Protein AF-A0A8C4NGS3-F1 (afdb_monomer_lite)

Structure (mmCIF, N/CA/C/O backbone):
data_AF-A0A8C4NGS3-F1
#
_entry.id   AF-A0A8C4NGS3-F1
#
loop_
_atom_site.group_PDB
_atom_site.id
_atom_site.type_symbol
_atom_site.label_atom_id
_atom_site.label_alt_id
_atom_site.label_comp_id
_atom_site.label_asym_id
_atom_site.label_entity_id
_atom_site.label_seq_id
_atom_site.pdbx_PDB_ins_code
_atom_site.Cartn_x
_atom_site.Cartn_y
_atom_site.Cartn_z
_atom_site.occupancy
_atom_site.B_iso_or_equiv
_atom_site.auth_seq_id
_atom_site.auth_comp_id
_atom_site.auth_asym_id
_atom_site.auth_atom_id
_atom_site.pdbx_PDB_model_num
ATOM 1 N N . MET A 1 1 ? -22.668 17.543 17.029 1.00 49.97 1 MET A N 1
ATOM 2 C CA . MET A 1 1 ? -22.087 16.355 16.358 1.00 49.97 1 MET A CA 1
ATOM 3 C C . MET A 1 1 ? -20.788 16.706 15.613 1.00 49.97 1 MET A C 1
ATOM 5 O O . MET A 1 1 ? -20.573 16.256 14.501 1.00 49.97 1 MET A O 1
ATOM 9 N N . THR A 1 2 ? -19.888 17.491 16.211 1.00 61.81 2 THR A N 1
ATOM 10 C CA . THR A 1 2 ? -18.628 17.929 15.570 1.00 61.81 2 THR A CA 1
ATOM 11 C C . THR A 1 2 ? -17.510 16.881 15.629 1.00 61.81 2 THR A C 1
ATOM 13 O O . THR A 1 2 ? -16.605 16.926 14.809 1.00 61.81 2 THR A O 1
ATOM 16 N N . GLN A 1 3 ? -17.584 15.915 16.553 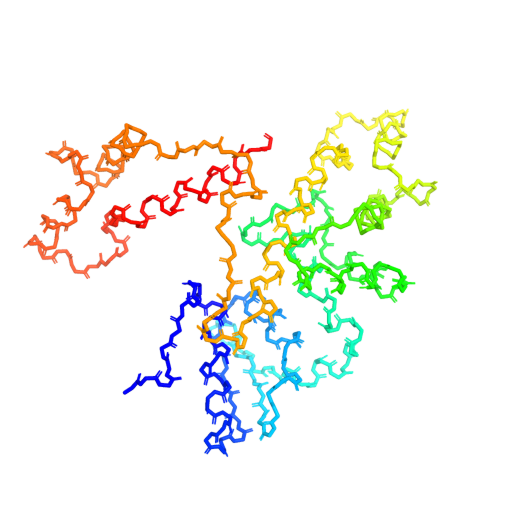1.00 67.81 3 GLN A N 1
ATOM 17 C CA . GLN A 1 3 ? -16.521 14.923 16.794 1.00 67.81 3 GLN A CA 1
ATOM 18 C C . GLN A 1 3 ? -16.444 13.778 15.771 1.00 67.81 3 GLN A C 1
ATOM 20 O O . GLN A 1 3 ? -15.429 13.096 15.722 1.00 67.81 3 GLN A O 1
ATOM 25 N N . LEU A 1 4 ? -17.493 13.559 14.970 1.00 79.56 4 LEU A N 1
ATOM 26 C CA . LEU A 1 4 ? -17.540 12.508 13.938 1.00 79.56 4 LEU A CA 1
ATOM 27 C C . LEU A 1 4 ? -17.465 13.064 12.512 1.00 79.56 4 LEU A C 1
ATOM 29 O O . LEU A 1 4 ? -17.595 12.315 11.546 1.00 79.56 4 LEU A O 1
ATOM 33 N N . HIS A 1 5 ? -17.319 14.382 12.371 1.00 87.06 5 HIS A N 1
ATOM 34 C CA . HIS A 1 5 ? -17.126 14.988 11.066 1.00 87.06 5 HIS A CA 1
ATOM 35 C C . HIS A 1 5 ? -15.741 14.606 10.543 1.00 87.06 5 HIS A C 1
ATOM 37 O O . HIS A 1 5 ? -14.740 14.897 11.195 1.00 87.06 5 HIS A O 1
ATOM 43 N N . SER A 1 6 ? -15.687 14.045 9.338 1.00 87.94 6 SER A N 1
ATOM 44 C CA . SER A 1 6 ? -14.444 13.668 8.675 1.00 87.94 6 SER A CA 1
ATOM 45 C C . SER A 1 6 ? -14.443 14.123 7.217 1.00 87.94 6 SER A C 1
ATOM 47 O O . SER A 1 6 ? -15.481 14.101 6.555 1.00 87.94 6 SER A O 1
ATOM 49 N N . THR A 1 7 ? -13.273 14.533 6.725 1.00 89.44 7 THR A N 1
ATOM 50 C CA . THR A 1 7 ? -13.023 14.842 5.309 1.00 89.44 7 THR A CA 1
ATOM 51 C C . THR A 1 7 ? -12.445 13.656 4.537 1.00 89.44 7 THR A C 1
ATOM 53 O O . THR A 1 7 ? -12.192 13.798 3.344 1.00 89.44 7 THR A O 1
ATOM 56 N N . GLN A 1 8 ? -12.267 12.492 5.177 1.00 86.81 8 GLN A N 1
ATOM 57 C CA . GLN A 1 8 ? -11.941 11.235 4.497 1.00 86.81 8 GLN A CA 1
ATOM 58 C C . GLN A 1 8 ? -12.968 10.983 3.393 1.00 86.81 8 GLN A C 1
ATOM 60 O O . GLN A 1 8 ? -14.168 10.941 3.675 1.00 86.81 8 GLN A O 1
ATOM 65 N N . GLU A 1 9 ? -12.534 10.864 2.141 1.00 83.38 9 GLU A N 1
ATOM 66 C CA . GLU A 1 9 ? -13.450 10.756 1.001 1.00 83.38 9 GLU A CA 1
ATOM 67 C C . GLU A 1 9 ? -14.131 9.384 0.940 1.00 83.38 9 GLU A C 1
ATOM 69 O O . GLU A 1 9 ? -15.343 9.316 0.715 1.00 83.38 9 GLU A O 1
ATOM 74 N N . GLU A 1 10 ? -13.362 8.317 1.151 1.00 86.81 10 GLU A N 1
ATOM 75 C CA . GLU A 1 10 ? -13.776 6.937 0.910 1.00 86.81 10 GLU A CA 1
ATOM 76 C C . GLU A 1 10 ? -14.294 6.261 2.186 1.00 86.81 10 GLU A C 1
ATOM 78 O O . GLU A 1 10 ? -14.005 6.668 3.315 1.00 86.81 10 GLU A O 1
ATOM 83 N N . ALA A 1 11 ? -15.169 5.269 2.009 1.00 88.81 11 ALA A N 1
ATOM 84 C CA . ALA A 1 11 ? -15.814 4.602 3.134 1.00 88.81 11 ALA A CA 1
ATOM 85 C C . ALA A 1 11 ? -14.819 3.746 3.928 1.00 88.81 11 ALA A C 1
ATOM 87 O O . ALA A 1 11 ? -14.889 3.713 5.154 1.00 88.81 11 ALA A O 1
ATOM 88 N N . ASP A 1 12 ? -13.892 3.093 3.236 1.00 91.19 12 ASP A N 1
ATOM 89 C CA . ASP A 1 12 ? -12.848 2.243 3.799 1.00 91.19 12 ASP A CA 1
ATOM 90 C C . ASP A 1 12 ? -11.963 2.979 4.812 1.00 91.19 12 ASP A C 1
ATOM 92 O O . ASP A 1 12 ? -11.748 2.471 5.913 1.00 91.19 12 ASP A O 1
ATOM 96 N N . THR A 1 13 ? -11.540 4.207 4.507 1.00 91.44 13 THR A N 1
ATOM 97 C CA . THR A 1 13 ? -10.760 5.032 5.434 1.00 91.44 13 THR A CA 1
ATOM 98 C C . THR A 1 13 ? -11.642 5.693 6.490 1.00 91.44 13 THR A C 1
ATOM 100 O O . THR A 1 13 ? -11.271 5.737 7.663 1.00 91.44 13 THR A O 1
ATOM 103 N N . ARG A 1 14 ? -12.854 6.148 6.131 1.00 92.00 14 ARG A N 1
ATOM 104 C CA . ARG A 1 14 ? -13.774 6.841 7.054 1.00 92.00 14 ARG A CA 1
ATOM 105 C C . ARG A 1 14 ? -14.316 5.944 8.175 1.00 92.00 14 ARG A C 1
ATOM 107 O O . ARG A 1 14 ? -14.789 6.456 9.186 1.00 92.00 14 ARG A O 1
ATOM 114 N N . MET A 1 15 ? -14.241 4.619 8.060 1.00 93.31 15 MET A N 1
ATOM 115 C CA . MET A 1 15 ? -14.649 3.711 9.144 1.00 93.31 15 MET A CA 1
ATOM 116 C C . MET A 1 15 ? -13.732 3.785 10.377 1.00 93.31 15 MET A C 1
ATOM 118 O O . MET A 1 15 ? -14.206 3.622 11.506 1.00 93.31 15 MET A O 1
ATOM 122 N N . LEU A 1 16 ? -12.436 4.052 10.193 1.00 93.00 16 LEU A N 1
ATOM 123 C CA . LEU A 1 16 ? -11.442 3.989 11.269 1.00 93.00 16 LEU A CA 1
ATOM 124 C C . LEU A 1 16 ? -11.573 5.125 12.300 1.00 93.00 16 LEU A C 1
ATOM 126 O O . LEU A 1 16 ? -11.507 4.826 13.496 1.00 93.00 16 LEU A O 1
ATOM 130 N N . PRO A 1 17 ? -11.843 6.393 11.930 1.00 92.44 17 PRO A N 1
ATOM 131 C CA . PRO A 1 17 ? -12.089 7.446 12.907 1.00 92.44 17 PRO A CA 1
ATOM 132 C C . PRO A 1 17 ? -13.337 7.184 13.753 1.00 92.44 17 PRO A C 1
ATOM 134 O O . PRO A 1 17 ? -13.348 7.488 14.947 1.00 92.44 17 PRO A O 1
ATOM 137 N N . HIS A 1 18 ? -14.373 6.555 13.182 1.00 92.06 18 HIS A N 1
ATOM 138 C CA . HIS A 1 18 ? -15.547 6.129 13.947 1.00 92.06 18 HIS A CA 1
ATOM 139 C C . HIS A 1 18 ? -15.192 5.038 14.965 1.00 92.06 18 HIS A C 1
ATOM 141 O O . HIS A 1 18 ? -15.595 5.139 16.124 1.00 92.06 18 HIS A O 1
ATOM 147 N N . ALA A 1 19 ? -14.406 4.032 14.568 1.00 93.81 19 ALA A N 1
ATOM 148 C CA . ALA A 1 19 ? -13.913 3.009 15.491 1.00 93.81 19 ALA A CA 1
ATOM 149 C C . ALA A 1 19 ? -13.065 3.630 16.613 1.00 93.81 19 ALA A C 1
ATOM 151 O O . ALA A 1 19 ? -13.273 3.330 17.789 1.00 93.81 19 ALA A O 1
ATOM 152 N N . HIS A 1 20 ? -12.172 4.562 16.274 1.00 92.00 20 HIS A N 1
ATOM 153 C CA . HIS A 1 20 ? -11.374 5.294 17.254 1.00 92.00 20 HIS A CA 1
ATOM 154 C C . HIS A 1 20 ? -12.242 6.062 18.245 1.00 92.00 20 HIS A C 1
ATOM 156 O O . HIS A 1 20 ? -12.078 5.911 19.454 1.00 92.00 20 HIS A O 1
ATOM 162 N N . TYR A 1 21 ? -13.215 6.829 17.752 1.00 91.81 21 TYR A N 1
ATOM 163 C CA . TYR A 1 21 ? -14.153 7.547 18.604 1.00 91.81 21 TYR A CA 1
ATOM 164 C C . TYR A 1 21 ? -14.870 6.604 19.576 1.00 91.81 21 TYR A C 1
ATOM 166 O O . TYR A 1 21 ? -14.861 6.856 20.779 1.00 91.81 21 TYR A O 1
ATOM 174 N N . ILE A 1 22 ? -15.421 5.490 19.087 1.00 91.69 22 ILE A N 1
ATOM 175 C CA . ILE A 1 22 ? -16.091 4.483 19.922 1.00 91.69 22 ILE A CA 1
ATOM 176 C C . ILE A 1 22 ? -15.141 3.937 21.001 1.00 91.69 22 ILE A C 1
ATOM 178 O O . ILE A 1 22 ? -15.542 3.827 22.161 1.00 91.69 22 ILE A O 1
ATOM 182 N N . SER A 1 23 ? -13.874 3.683 20.655 1.00 92.62 23 SER A N 1
ATOM 183 C CA . SER A 1 23 ? -12.848 3.258 21.618 1.00 92.62 23 SER A CA 1
ATOM 184 C C . SER A 1 23 ? -12.660 4.290 22.735 1.00 92.62 23 SER A C 1
ATOM 186 O O . SER A 1 23 ? -12.681 3.943 23.915 1.00 92.62 23 SER A O 1
ATOM 188 N N . THR A 1 24 ? -12.583 5.584 22.395 1.00 90.94 24 THR A N 1
ATOM 189 C CA . THR A 1 24 ? -12.466 6.665 23.399 1.00 90.94 24 THR A CA 1
ATOM 190 C C . THR A 1 24 ? -13.679 6.796 24.320 1.00 90.94 24 THR A C 1
ATOM 192 O O . THR A 1 24 ? -13.556 7.357 25.405 1.00 90.94 24 THR A O 1
ATOM 195 N N . GLN A 1 25 ? -14.837 6.252 23.930 1.00 91.81 25 GLN A N 1
ATOM 196 C CA . GLN A 1 25 ? -16.019 6.183 24.795 1.00 91.81 25 GLN A CA 1
ATOM 197 C C . GLN A 1 25 ? -15.962 5.003 25.787 1.00 91.81 25 GLN A C 1
ATOM 199 O O . GLN A 1 25 ? -16.908 4.783 26.539 1.00 91.81 25 GLN A O 1
ATOM 204 N N . GLY A 1 26 ? -14.869 4.230 25.802 1.00 92.44 26 GLY A N 1
ATOM 205 C CA . GLY A 1 26 ? -14.662 3.097 26.707 1.00 92.44 26 GLY A CA 1
ATOM 206 C C . GLY A 1 26 ? -15.299 1.785 26.238 1.00 92.44 26 GLY A C 1
ATOM 207 O O . GLY A 1 26 ? -15.388 0.832 27.017 1.00 92.44 26 GLY A O 1
ATOM 208 N N . ILE A 1 27 ? -15.750 1.712 24.982 1.00 95.06 27 ILE A N 1
ATOM 209 C CA . ILE A 1 27 ? -16.335 0.498 24.404 1.00 95.06 27 ILE A CA 1
ATOM 210 C C . ILE A 1 27 ? -15.226 -0.478 24.021 1.00 95.06 27 ILE A C 1
ATOM 212 O O . ILE A 1 27 ? -14.530 -0.277 23.040 1.00 95.06 27 ILE A O 1
ATOM 216 N N . ARG A 1 28 ? -15.117 -1.584 24.760 1.00 94.50 28 ARG A N 1
ATOM 217 C CA . ARG A 1 28 ? -13.997 -2.536 24.653 1.00 94.50 28 ARG A CA 1
ATOM 218 C C . ARG A 1 28 ? -14.000 -3.430 23.415 1.00 94.50 28 ARG A C 1
ATOM 220 O O . ARG A 1 28 ? -13.012 -4.115 23.176 1.00 94.50 28 ARG A O 1
ATOM 227 N N . SER A 1 29 ? -15.099 -3.502 22.672 1.00 96.44 29 SER A N 1
ATOM 228 C CA . SER A 1 29 ? -15.230 -4.408 21.527 1.00 96.44 29 SER A CA 1
ATOM 229 C C . SER A 1 29 ? -15.957 -3.708 20.395 1.00 96.44 29 SER A C 1
ATOM 231 O O . SER A 1 29 ? -17.093 -3.266 20.557 1.00 96.44 29 SER A O 1
ATOM 233 N N . ILE A 1 30 ? -15.289 -3.609 19.252 1.00 97.25 30 ILE A N 1
ATOM 234 C CA . ILE A 1 30 ? -15.762 -2.893 18.071 1.00 97.25 30 ILE A CA 1
ATOM 235 C C . ILE A 1 30 ? -15.779 -3.874 16.908 1.00 97.25 30 ILE A C 1
ATOM 237 O O . ILE A 1 30 ? -14.844 -4.652 16.738 1.00 97.25 30 ILE A O 1
ATOM 241 N N . ILE A 1 31 ? -16.844 -3.848 16.109 1.00 97.19 31 ILE A N 1
ATOM 242 C CA . ILE A 1 31 ? -16.980 -4.706 14.932 1.00 97.19 31 ILE A CA 1
ATOM 243 C C . ILE A 1 31 ? -17.101 -3.824 13.694 1.00 97.19 31 ILE A C 1
ATOM 245 O O . ILE A 1 31 ? -18.040 -3.038 13.577 1.00 97.19 31 ILE A O 1
ATOM 249 N N . ILE A 1 32 ? -16.174 -3.994 12.755 1.00 96.25 32 ILE A N 1
ATOM 250 C CA . ILE A 1 32 ? -16.267 -3.447 11.402 1.00 96.25 32 ILE A CA 1
ATOM 251 C C . ILE A 1 32 ? -1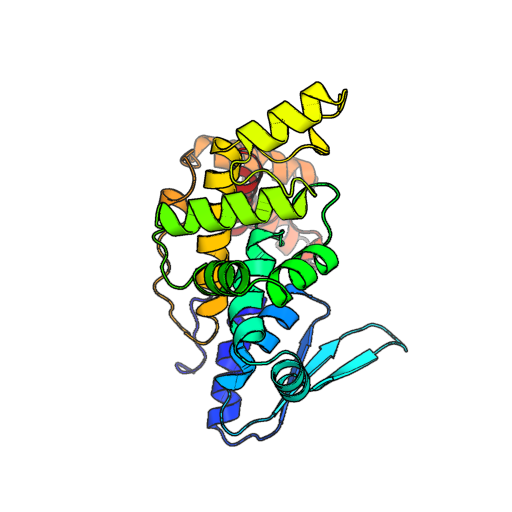6.818 -4.546 10.500 1.00 96.25 32 ILE A C 1
ATOM 253 O O . ILE A 1 32 ? -16.220 -5.611 10.367 1.00 96.25 32 ILE A O 1
ATOM 257 N N . LYS A 1 33 ? -17.978 -4.300 9.886 1.00 95.81 33 LYS A N 1
ATOM 258 C CA . LYS A 1 33 ? -18.587 -5.221 8.924 1.00 95.81 33 LYS A CA 1
ATOM 259 C C . LYS A 1 33 ? -18.279 -4.763 7.507 1.00 95.81 33 LYS A C 1
ATOM 261 O O . LYS A 1 33 ? -18.763 -3.711 7.098 1.00 95.81 33 LYS A O 1
ATOM 266 N N . SER A 1 34 ? -17.525 -5.564 6.761 1.00 94.06 34 SER A N 1
ATOM 267 C CA . SER A 1 34 ? -17.232 -5.293 5.356 1.00 94.06 34 SER A CA 1
ATOM 268 C C . SER A 1 34 ? -16.871 -6.578 4.594 1.00 94.06 34 SER A C 1
ATOM 270 O O . SER A 1 34 ? -16.159 -7.431 5.129 1.00 94.06 34 SER A O 1
ATOM 272 N N . PRO A 1 35 ? -17.342 -6.755 3.345 1.00 92.69 35 PRO A N 1
ATOM 273 C CA . PRO A 1 35 ? -16.835 -7.793 2.448 1.00 92.69 35 PRO A CA 1
ATOM 274 C C . PRO A 1 35 ? -15.507 -7.402 1.775 1.00 92.69 35 PRO A C 1
ATOM 276 O O . PRO A 1 35 ? -14.936 -8.213 1.053 1.00 92.69 35 PRO A O 1
ATOM 279 N N . ASP A 1 36 ? -15.056 -6.163 1.964 1.00 92.31 36 ASP A N 1
ATOM 280 C CA . ASP A 1 36 ? -13.958 -5.554 1.224 1.00 92.31 36 ASP A CA 1
ATOM 281 C C . ASP A 1 36 ? -12.586 -5.868 1.843 1.00 92.31 36 ASP A C 1
ATOM 283 O O . ASP A 1 36 ? -12.380 -5.754 3.056 1.00 92.31 36 ASP A O 1
ATOM 287 N N . THR A 1 37 ? -11.638 -6.253 0.989 1.00 91.19 37 THR A N 1
ATOM 288 C CA . THR A 1 37 ? -10.262 -6.566 1.389 1.00 91.19 37 THR A CA 1
ATOM 289 C C . THR A 1 37 ? -9.467 -5.306 1.720 1.00 91.19 37 THR A C 1
ATOM 291 O O . THR A 1 37 ? -8.607 -5.365 2.598 1.00 91.19 37 THR A O 1
ATOM 294 N N . ASP A 1 38 ? -9.768 -4.170 1.092 1.00 93.31 38 ASP A N 1
ATOM 295 C CA . ASP A 1 38 ? -9.053 -2.914 1.330 1.00 93.31 38 ASP A CA 1
ATOM 296 C C . ASP A 1 38 ? -9.283 -2.451 2.775 1.00 93.31 38 ASP A C 1
ATOM 298 O O . ASP A 1 38 ? -8.328 -2.185 3.511 1.00 93.31 38 ASP A O 1
ATOM 302 N N . VAL A 1 39 ? -10.532 -2.539 3.249 1.00 95.25 39 VAL A N 1
ATOM 303 C CA . VAL A 1 39 ? -10.887 -2.291 4.656 1.00 95.25 39 VAL A CA 1
ATOM 304 C C . VAL A 1 39 ? -10.144 -3.242 5.594 1.00 95.25 39 VAL A C 1
ATOM 306 O O . VAL A 1 39 ? -9.601 -2.803 6.608 1.00 95.25 39 VAL A O 1
ATOM 309 N N . PHE A 1 40 ? -10.098 -4.540 5.272 1.00 95.50 40 PHE A N 1
ATOM 310 C CA . PHE A 1 40 ? -9.401 -5.530 6.099 1.00 95.50 40 PHE A CA 1
ATOM 311 C C . PHE A 1 40 ? -7.910 -5.199 6.244 1.00 95.50 40 PHE A C 1
ATOM 313 O O . PHE A 1 40 ? -7.393 -5.171 7.361 1.00 95.50 40 PHE A O 1
ATOM 320 N N . VAL A 1 41 ? -7.230 -4.903 5.132 1.00 95.69 41 VAL A N 1
ATOM 321 C CA . VAL A 1 41 ? -5.799 -4.569 5.108 1.00 95.69 41 VAL A CA 1
ATOM 322 C C . VAL A 1 41 ? -5.511 -3.310 5.925 1.00 95.69 41 VAL A C 1
ATOM 324 O O . VAL A 1 41 ? -4.592 -3.321 6.747 1.00 95.69 41 VAL A O 1
ATOM 327 N N . ILE A 1 42 ? -6.302 -2.246 5.743 1.00 96.50 42 ILE A N 1
ATOM 328 C CA . ILE A 1 42 ? -6.162 -0.997 6.509 1.00 96.50 42 ILE A CA 1
ATOM 329 C C . ILE A 1 42 ? -6.359 -1.267 8.003 1.00 96.50 42 ILE A C 1
ATOM 331 O O . ILE A 1 42 ? -5.551 -0.825 8.822 1.00 96.50 42 ILE A O 1
ATOM 335 N N . CYS A 1 43 ? -7.397 -2.023 8.370 1.00 96.62 43 CYS A N 1
ATOM 336 C CA . CYS A 1 43 ? -7.675 -2.309 9.771 1.00 96.62 43 CYS A CA 1
ATOM 337 C C . CYS A 1 43 ? -6.554 -3.134 10.416 1.00 96.62 43 CYS A C 1
ATOM 339 O O . CYS A 1 43 ? -6.099 -2.761 11.490 1.00 96.62 43 CYS A O 1
ATOM 341 N N . VAL A 1 44 ? -6.063 -4.200 9.770 1.00 96.25 44 VAL A N 1
ATOM 342 C CA . VAL A 1 44 ? -4.945 -5.016 10.291 1.00 96.25 44 VAL A CA 1
ATOM 343 C C . VAL A 1 44 ? -3.695 -4.168 10.516 1.00 96.25 44 VAL A C 1
ATOM 345 O O . VAL A 1 44 ? -3.040 -4.294 11.548 1.00 96.25 44 VAL A O 1
ATOM 348 N N . ALA A 1 45 ? -3.368 -3.291 9.567 1.00 96.00 45 ALA A N 1
ATOM 349 C CA . ALA A 1 45 ? -2.166 -2.469 9.639 1.00 96.00 45 ALA A CA 1
ATOM 350 C C . ALA A 1 45 ? -2.200 -1.454 10.787 1.00 96.00 45 ALA A C 1
ATOM 352 O O . ALA A 1 45 ? -1.166 -1.161 11.384 1.00 96.00 45 ALA A O 1
ATOM 353 N N . LEU A 1 46 ? -3.381 -0.902 11.078 1.00 95.38 46 LEU A N 1
ATOM 354 C CA . LEU A 1 46 ? -3.525 0.223 11.999 1.00 95.38 46 LEU A CA 1
ATOM 355 C C . LEU A 1 46 ? -4.167 -0.163 13.340 1.00 95.38 46 LEU A C 1
ATOM 357 O O . LEU A 1 46 ? -4.252 0.675 14.232 1.00 95.38 46 LEU A O 1
ATOM 361 N N . VAL A 1 47 ? -4.596 -1.415 13.533 1.00 95.06 47 VAL A N 1
ATOM 362 C CA . VAL A 1 47 ? -5.312 -1.851 14.748 1.00 95.06 47 VAL A CA 1
ATOM 363 C C . VAL A 1 47 ? -4.552 -1.554 16.046 1.00 95.06 47 VAL A C 1
ATOM 365 O O . VAL A 1 47 ? -5.171 -1.286 17.073 1.00 95.06 47 VAL A O 1
ATOM 368 N N . SER A 1 48 ? -3.218 -1.522 16.004 1.00 92.06 48 SER A N 1
ATOM 369 C CA . SER A 1 48 ? -2.367 -1.174 17.149 1.00 92.06 48 SER A CA 1
ATOM 370 C C . SER A 1 48 ? -2.585 0.256 17.663 1.00 92.06 48 SER A C 1
ATOM 372 O O . SER A 1 48 ? -2.297 0.537 18.825 1.00 92.06 48 SER A O 1
ATOM 374 N N . HIS A 1 49 ? -3.132 1.156 16.840 1.00 90.31 49 HIS A N 1
ATOM 375 C CA . HIS A 1 49 ? -3.474 2.524 17.236 1.00 90.31 49 HIS A CA 1
ATOM 376 C C . HIS A 1 49 ? -4.787 2.580 18.035 1.00 90.31 49 HIS A C 1
ATOM 378 O O . HIS A 1 49 ? -5.060 3.570 18.715 1.00 90.31 49 HIS A O 1
ATOM 384 N N . LEU A 1 50 ? -5.605 1.524 17.990 1.00 90.81 50 LEU A N 1
ATOM 385 C CA . LEU A 1 50 ? -6.874 1.439 18.705 1.00 90.81 50 LEU A CA 1
ATOM 386 C C . LEU A 1 50 ? -6.664 0.945 20.144 1.00 90.81 50 LEU A C 1
ATOM 388 O O . LEU A 1 50 ? -7.071 -0.151 20.527 1.00 90.81 50 LEU A O 1
ATOM 392 N N . VAL A 1 51 ? -6.002 1.763 20.960 1.00 87.06 51 VAL A N 1
ATOM 393 C CA . VAL A 1 51 ? -5.671 1.401 22.344 1.00 87.06 51 VAL A CA 1
ATOM 394 C C . VAL A 1 51 ? -6.941 1.298 23.195 1.00 87.06 51 VAL A C 1
ATOM 396 O O . VAL A 1 51 ? -7.791 2.186 23.177 1.00 87.06 51 VAL A O 1
ATOM 399 N N . GLY A 1 52 ? -7.050 0.218 23.973 1.00 88.19 52 GLY A N 1
ATOM 400 C CA . GLY A 1 52 ? -8.131 0.011 24.944 1.00 88.19 52 GLY A CA 1
ATOM 401 C C . GLY A 1 52 ? -9.364 -0.724 24.412 1.00 88.19 52 GLY A C 1
ATOM 402 O O . GLY A 1 52 ? -10.252 -1.041 25.206 1.00 88.19 52 GLY A O 1
ATOM 403 N N . SER A 1 53 ? -9.394 -1.052 23.117 1.00 95.25 53 SER A N 1
ATOM 404 C CA . SER A 1 53 ? -10.508 -1.767 22.490 1.00 95.25 53 SER A CA 1
ATOM 405 C C . SER A 1 53 ? -10.029 -2.863 21.549 1.00 95.25 53 SER A C 1
ATOM 407 O O . SER A 1 53 ? -9.058 -2.692 20.818 1.00 95.25 53 SER A O 1
ATOM 409 N N . GLN A 1 54 ? -10.759 -3.974 21.534 1.00 96.50 54 GLN A N 1
ATOM 410 C CA . GLN A 1 54 ? -10.592 -5.052 20.571 1.00 96.50 54 GLN A CA 1
ATOM 411 C C . GLN A 1 54 ? -11.352 -4.727 19.283 1.00 96.50 54 GLN A C 1
ATOM 413 O O . GLN A 1 54 ? -12.503 -4.283 19.344 1.00 96.50 54 GLN A O 1
ATOM 418 N N . LEU A 1 55 ? -10.735 -4.969 18.125 1.00 97.25 55 LEU A N 1
ATOM 419 C CA . LEU A 1 55 ? -11.332 -4.724 16.819 1.00 97.25 55 LEU A CA 1
ATOM 420 C C . LEU A 1 55 ? -11.547 -6.052 16.104 1.00 97.25 55 LEU A C 1
ATOM 422 O O . LEU A 1 55 ? -10.611 -6.805 15.845 1.00 97.25 55 LEU A O 1
ATOM 426 N N . TYR A 1 56 ? -12.794 -6.308 15.744 1.00 97.50 56 TYR A N 1
ATOM 427 C CA . TYR A 1 56 ? -13.182 -7.482 14.989 1.00 97.50 56 TYR A CA 1
ATOM 428 C C . TYR A 1 56 ? -13.606 -7.091 13.581 1.00 97.50 56 TYR A C 1
ATOM 430 O O . TYR A 1 56 ? -14.325 -6.108 13.381 1.00 97.50 56 TYR A O 1
ATOM 438 N N . PHE A 1 57 ? -13.208 -7.898 12.606 1.00 97.38 57 PHE A N 1
ATOM 439 C CA . PHE A 1 57 ? -13.635 -7.758 11.224 1.00 97.38 57 PHE A CA 1
ATOM 440 C C . PHE A 1 57 ? -14.654 -8.832 10.879 1.00 97.38 57 PHE A C 1
ATOM 442 O O . PHE A 1 57 ? -14.379 -10.025 10.986 1.00 97.38 57 PHE A O 1
ATOM 449 N N . HIS A 1 58 ? -15.843 -8.404 10.479 1.00 95.94 58 HIS A N 1
ATOM 450 C CA . HIS A 1 58 ? -16.945 -9.288 10.146 1.00 95.94 58 HIS A CA 1
ATOM 451 C C . HIS A 1 58 ? -17.177 -9.305 8.635 1.00 95.94 58 HIS A C 1
ATOM 453 O O . HIS A 1 58 ? -17.540 -8.286 8.044 1.00 95.94 58 HIS A O 1
ATOM 459 N N . THR A 1 59 ? -16.989 -10.469 8.017 1.00 94.81 59 THR A N 1
ATOM 460 C CA . THR A 1 59 ? -17.027 -10.648 6.560 1.00 94.81 59 THR A CA 1
ATOM 461 C C . THR A 1 59 ? -17.708 -11.956 6.158 1.00 94.81 59 THR A C 1
ATOM 463 O O . THR A 1 59 ? -18.014 -12.793 7.006 1.00 94.81 59 THR A O 1
ATOM 466 N N . GLY A 1 60 ? -17.953 -12.135 4.860 1.00 90.62 60 GLY A N 1
ATOM 467 C CA . GLY A 1 60 ? -18.628 -13.303 4.295 1.00 90.62 60 GLY A CA 1
ATOM 468 C C . GLY A 1 60 ? -20.097 -13.072 3.935 1.00 90.62 60 GLY A C 1
ATOM 469 O O . GLY A 1 60 ? -20.637 -11.971 4.077 1.00 90.62 60 GLY A O 1
ATOM 470 N N . ARG A 1 61 ? -20.743 -14.117 3.411 1.00 87.31 61 ARG A N 1
ATOM 471 C CA . ARG A 1 61 ? -22.155 -14.111 2.993 1.00 87.31 61 ARG A CA 1
ATOM 472 C C . ARG A 1 61 ? -22.851 -15.390 3.446 1.00 87.31 61 ARG A C 1
ATOM 474 O O . ARG A 1 61 ? -22.228 -16.450 3.513 1.00 87.31 61 ARG A O 1
ATOM 481 N N . ASP A 1 62 ? -24.145 -15.268 3.717 1.00 84.44 62 ASP A N 1
ATOM 482 C CA . ASP A 1 62 ? -25.043 -16.365 4.083 1.00 84.44 62 ASP A CA 1
ATOM 483 C C . ASP A 1 62 ? -24.502 -17.215 5.243 1.00 84.44 62 ASP A C 1
ATOM 485 O O . ASP A 1 62 ? -24.302 -16.708 6.344 1.00 84.44 62 ASP A O 1
ATOM 489 N N . ASN A 1 63 ? -24.247 -18.501 4.998 1.00 84.19 63 ASN A N 1
ATOM 490 C CA . ASN A 1 63 ? -23.764 -19.438 6.011 1.00 84.19 63 ASN A CA 1
ATOM 491 C C . ASN A 1 63 ? -22.236 -19.393 6.208 1.00 84.19 63 ASN A C 1
ATOM 493 O O . ASN A 1 63 ? -21.733 -20.021 7.135 1.00 84.19 63 ASN A O 1
ATOM 497 N N . ASN A 1 64 ? -21.497 -18.659 5.368 1.00 86.00 64 ASN A N 1
ATOM 498 C CA . ASN A 1 64 ? -20.034 -18.558 5.413 1.00 86.00 64 ASN A CA 1
ATOM 499 C C . ASN A 1 64 ? -19.614 -17.184 5.932 1.00 86.00 64 ASN A C 1
ATOM 501 O O . ASN A 1 64 ? -18.979 -16.400 5.226 1.00 86.00 64 ASN A O 1
ATOM 505 N N . VAL A 1 65 ? -20.045 -16.867 7.149 1.00 90.75 65 VAL A N 1
ATOM 506 C CA . VAL A 1 65 ? -19.747 -15.602 7.815 1.00 90.75 65 VAL A CA 1
ATOM 507 C C . VAL A 1 65 ? -18.656 -15.822 8.854 1.00 90.75 65 VAL A C 1
ATOM 509 O O . VAL A 1 65 ? -18.695 -16.778 9.628 1.00 90.75 65 VAL A O 1
ATOM 512 N N . HIS A 1 66 ? -17.688 -14.914 8.882 1.00 92.31 66 HIS A N 1
ATOM 513 C CA . HIS A 1 66 ? -16.528 -14.976 9.757 1.00 92.31 66 HIS A CA 1
ATOM 514 C C . HIS A 1 66 ? -16.401 -13.677 10.546 1.00 92.31 66 HIS A C 1
ATOM 516 O O . HIS A 1 66 ? -16.532 -12.590 9.987 1.00 92.31 66 HIS A O 1
ATOM 522 N N . THR A 1 67 ? -16.109 -13.800 11.840 1.00 95.62 67 THR A N 1
ATOM 523 C CA . THR A 1 67 ? -15.692 -12.687 12.698 1.00 95.62 67 THR A CA 1
ATOM 524 C C . THR A 1 67 ? -14.246 -12.939 13.093 1.00 95.62 67 THR A C 1
ATOM 526 O O . THR A 1 67 ? -13.953 -13.918 13.775 1.00 95.62 67 THR A O 1
ATOM 529 N N . ILE A 1 68 ? -13.350 -12.082 12.620 1.00 95.69 68 ILE A N 1
ATOM 530 C CA . ILE A 1 68 ? -11.901 -12.242 12.723 1.00 95.69 68 ILE A CA 1
ATOM 531 C C . ILE A 1 68 ? -11.374 -11.234 13.740 1.00 95.69 68 ILE A C 1
ATOM 533 O O . ILE A 1 68 ? -11.721 -10.058 13.671 1.00 95.69 68 ILE A O 1
ATOM 537 N N . ASP A 1 69 ? -10.542 -11.685 14.672 1.00 96.19 69 ASP A N 1
ATOM 538 C CA . ASP A 1 69 ? -9.846 -10.826 15.631 1.00 96.19 69 ASP A CA 1
ATOM 539 C C . ASP A 1 69 ? -8.627 -10.170 14.964 1.00 96.19 69 ASP A C 1
ATOM 541 O O . ASP A 1 69 ? -7.677 -10.858 14.587 1.00 96.19 69 ASP A O 1
ATOM 545 N N . LEU A 1 70 ? -8.654 -8.847 14.785 1.00 96.19 70 LEU A N 1
ATOM 546 C CA . LEU A 1 70 ? -7.607 -8.157 14.034 1.00 96.19 70 LEU A CA 1
ATOM 547 C C . LEU A 1 70 ? -6.316 -7.962 14.824 1.00 96.19 70 LEU A C 1
ATOM 549 O O . LEU A 1 70 ? -5.244 -7.985 14.221 1.00 96.19 70 LEU A O 1
ATOM 553 N N . GLN A 1 71 ? -6.382 -7.802 16.146 1.00 95.38 71 GLN A N 1
ATOM 554 C CA . GLN A 1 71 ? -5.174 -7.734 16.963 1.00 95.38 71 GLN A CA 1
ATOM 555 C C . GLN A 1 71 ? -4.455 -9.085 16.969 1.00 95.38 71 GLN A C 1
ATOM 557 O O . GLN A 1 71 ? -3.233 -9.102 16.888 1.00 95.38 71 GLN A O 1
ATOM 562 N N . ALA A 1 72 ? -5.183 -10.207 17.020 1.00 94.06 72 ALA A N 1
ATOM 563 C CA . ALA A 1 72 ? -4.566 -11.532 16.936 1.00 94.06 72 ALA A CA 1
ATOM 564 C C . ALA A 1 72 ? -3.811 -11.720 15.606 1.00 94.06 72 ALA A C 1
ATOM 566 O O . ALA A 1 72 ? -2.668 -12.172 15.604 1.00 94.06 72 ALA A O 1
ATOM 567 N N . ILE A 1 73 ? -4.407 -11.290 14.486 1.00 94.38 73 ILE A N 1
ATOM 568 C CA . ILE A 1 73 ? -3.748 -11.309 13.170 1.00 94.38 73 ILE A CA 1
ATOM 569 C C . ILE A 1 73 ? -2.520 -10.390 13.148 1.00 94.38 73 ILE A C 1
ATOM 571 O O . ILE A 1 73 ? -1.467 -10.785 12.653 1.00 94.38 73 ILE A O 1
ATOM 575 N N . GLN A 1 74 ? -2.626 -9.173 13.687 1.00 94.19 74 GLN A N 1
ATOM 576 C CA . GLN A 1 74 ? -1.500 -8.238 13.756 1.00 94.19 74 GLN A CA 1
ATOM 577 C C . GLN A 1 74 ? -0.338 -8.807 14.588 1.00 94.19 74 GLN A C 1
ATOM 579 O O . GLN A 1 74 ? 0.813 -8.701 14.166 1.00 94.19 74 GLN A O 1
ATOM 584 N N . GLN A 1 75 ? -0.637 -9.468 15.711 1.00 93.31 75 GLN A N 1
ATOM 585 C CA . GLN A 1 75 ? 0.355 -10.128 16.562 1.00 93.31 75 GLN A CA 1
ATOM 586 C C . GLN A 1 75 ? 1.041 -11.297 15.848 1.00 93.31 75 GLN A C 1
ATOM 588 O O . GLN A 1 75 ? 2.252 -11.460 15.976 1.00 93.31 75 GLN A O 1
ATOM 593 N N . GLU A 1 76 ? 0.290 -12.093 15.083 1.00 93.12 76 GLU A N 1
ATOM 594 C CA . GLU A 1 76 ? 0.837 -13.208 14.303 1.00 93.12 76 GLU A CA 1
ATOM 595 C C . GLU A 1 76 ? 1.718 -12.725 13.139 1.00 93.12 76 GLU A C 1
ATOM 597 O O . GLU A 1 76 ? 2.769 -13.307 12.872 1.00 93.12 76 GLU A O 1
ATOM 602 N N . LEU A 1 77 ? 1.326 -11.637 12.466 1.00 91.50 77 LEU A N 1
ATOM 603 C CA . LEU A 1 77 ? 2.123 -11.019 11.401 1.00 91.50 77 LEU A CA 1
ATOM 604 C C . LEU A 1 77 ? 3.401 -10.356 11.930 1.00 91.50 77 LEU A C 1
ATOM 606 O O . LEU A 1 77 ? 4.421 -10.341 11.236 1.00 91.50 77 LEU A O 1
ATOM 610 N N . GLY A 1 78 ? 3.335 -9.792 13.135 1.00 92.50 78 GLY A N 1
ATOM 611 C CA . GLY A 1 78 ? 4.381 -8.965 13.720 1.00 92.50 78 GLY A CA 1
ATOM 612 C C . GLY A 1 78 ? 4.394 -7.532 13.177 1.00 92.50 78 GLY A C 1
ATOM 613 O O . GLY A 1 78 ? 3.924 -7.237 12.073 1.00 92.50 78 GLY A O 1
ATOM 614 N N . ASP A 1 79 ? 4.976 -6.625 13.964 1.00 91.69 79 ASP A N 1
ATOM 615 C CA . ASP A 1 79 ? 4.910 -5.178 13.724 1.00 91.69 79 ASP A CA 1
ATOM 616 C C . ASP A 1 79 ? 5.493 -4.748 12.373 1.00 91.69 79 ASP A C 1
ATOM 618 O O . ASP A 1 79 ? 4.928 -3.882 11.704 1.00 91.69 79 ASP A O 1
ATOM 622 N N . ASP A 1 80 ? 6.604 -5.354 11.949 1.00 92.69 80 ASP A N 1
ATOM 623 C CA . ASP A 1 80 ? 7.273 -4.984 10.698 1.00 92.69 80 ASP A CA 1
ATOM 624 C C . ASP A 1 80 ? 6.391 -5.257 9.476 1.00 92.69 80 ASP A C 1
ATOM 626 O O . ASP A 1 80 ? 6.307 -4.435 8.561 1.00 92.69 80 ASP A O 1
ATOM 630 N N . ILE A 1 81 ? 5.714 -6.406 9.460 1.00 93.38 81 ILE A N 1
ATOM 631 C CA . ILE A 1 81 ? 4.851 -6.809 8.349 1.00 93.38 81 ILE A CA 1
ATOM 632 C C . ILE A 1 81 ? 3.528 -6.049 8.410 1.00 93.38 81 ILE A C 1
ATOM 634 O O . ILE A 1 81 ? 3.055 -5.576 7.377 1.00 93.38 81 ILE A O 1
ATOM 638 N N . ALA A 1 82 ? 2.967 -5.859 9.608 1.00 93.69 82 ALA A N 1
ATOM 639 C CA . ALA A 1 82 ? 1.760 -5.063 9.804 1.00 93.69 82 ALA A CA 1
ATOM 640 C C . ALA A 1 82 ? 1.938 -3.617 9.307 1.00 93.69 82 ALA A C 1
ATOM 642 O O . ALA A 1 82 ? 1.077 -3.101 8.600 1.00 93.69 82 ALA A O 1
ATOM 643 N N . LYS A 1 83 ? 3.088 -2.983 9.574 1.00 94.88 83 LYS A N 1
ATOM 644 C CA . LYS A 1 83 ? 3.404 -1.639 9.052 1.00 94.88 83 LYS A CA 1
ATOM 645 C C . LYS A 1 83 ? 3.608 -1.614 7.536 1.00 94.88 83 LYS A C 1
ATOM 647 O O . LYS A 1 83 ? 3.337 -0.604 6.888 1.00 94.88 83 LYS A O 1
ATOM 652 N N . ALA A 1 84 ? 4.088 -2.714 6.962 1.00 97.12 84 ALA A N 1
ATOM 653 C CA . ALA A 1 84 ? 4.374 -2.816 5.537 1.00 97.12 84 ALA A CA 1
ATO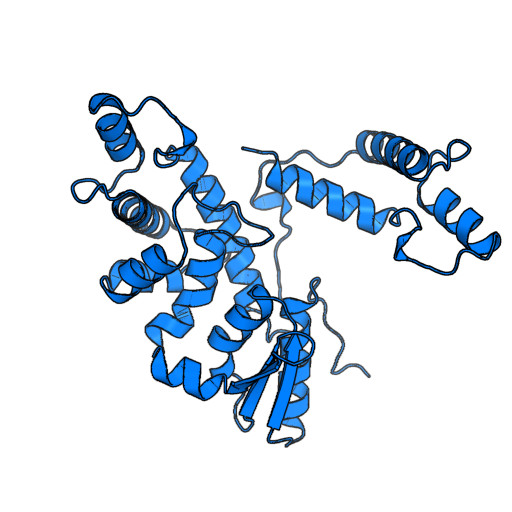M 654 C C . ALA A 1 84 ? 3.143 -3.147 4.677 1.00 97.12 84 ALA A C 1
ATOM 656 O O . ALA A 1 84 ? 3.154 -2.886 3.473 1.00 97.12 84 ALA A O 1
ATOM 657 N N . ILE A 1 85 ? 2.094 -3.745 5.256 1.00 96.62 85 ILE A N 1
ATOM 658 C CA . ILE A 1 85 ? 1.015 -4.374 4.482 1.00 96.62 85 ILE A CA 1
ATOM 659 C C . ILE A 1 85 ? 0.197 -3.371 3.657 1.00 96.62 85 ILE A C 1
ATOM 661 O O . ILE A 1 85 ? -0.163 -3.698 2.530 1.00 96.62 85 ILE A O 1
ATOM 665 N N . ILE A 1 86 ? -0.022 -2.140 4.145 1.00 97.62 86 ILE A N 1
ATOM 666 C CA . ILE A 1 86 ? -0.680 -1.078 3.357 1.00 97.62 86 ILE A CA 1
ATOM 667 C C . ILE A 1 86 ? 0.161 -0.735 2.125 1.00 97.62 86 ILE A C 1
ATOM 669 O O . ILE A 1 86 ? -0.360 -0.722 1.009 1.00 97.62 86 ILE A O 1
ATOM 673 N N . GLY A 1 87 ? 1.460 -0.481 2.315 1.00 97.88 87 GLY A N 1
ATOM 674 C CA . GLY A 1 87 ? 2.365 -0.136 1.219 1.00 97.88 87 GLY A CA 1
ATOM 675 C C . GLY A 1 87 ? 2.471 -1.264 0.197 1.00 97.88 87 GLY A C 1
ATOM 676 O O . GLY A 1 87 ? 2.325 -1.029 -1.001 1.00 97.88 87 GLY A O 1
ATOM 677 N N . LEU A 1 88 ? 2.617 -2.507 0.665 1.00 97.75 88 LEU A N 1
ATOM 678 C CA . LEU A 1 88 ? 2.631 -3.694 -0.189 1.00 97.75 88 LEU A CA 1
ATOM 679 C C . LEU A 1 88 ? 1.316 -3.852 -0.963 1.00 97.75 88 LEU A C 1
ATOM 681 O O . LEU A 1 88 ? 1.336 -4.150 -2.159 1.00 97.75 88 LEU A O 1
ATOM 685 N N . HIS A 1 89 ? 0.175 -3.677 -0.294 1.00 96.88 89 HIS A N 1
ATOM 686 C CA . HIS A 1 89 ? -1.143 -3.828 -0.900 1.00 96.88 89 HIS A CA 1
ATOM 687 C C . HIS A 1 89 ? -1.362 -2.811 -2.016 1.00 96.88 89 HIS A C 1
ATOM 689 O O . HIS A 1 89 ? -1.643 -3.222 -3.141 1.00 96.88 89 HIS A O 1
ATOM 695 N N . CYS A 1 90 ? -1.120 -1.529 -1.735 1.00 96.62 90 CYS A N 1
ATOM 696 C CA . CYS A 1 90 ? -1.235 -0.457 -2.721 1.00 96.62 90 CYS A CA 1
ATOM 697 C C . CYS A 1 90 ? -0.246 -0.653 -3.878 1.00 96.62 90 CYS A C 1
ATOM 699 O O . CYS A 1 90 ? -0.605 -0.484 -5.037 1.00 96.62 90 CYS A O 1
ATOM 701 N N . PHE A 1 91 ? 0.995 -1.064 -3.595 1.00 97.75 91 PHE A N 1
ATOM 702 C CA . PHE A 1 91 ? 2.025 -1.226 -4.624 1.00 97.75 91 PHE A CA 1
ATOM 703 C C . PHE A 1 91 ? 1.783 -2.409 -5.562 1.00 97.75 91 PHE A C 1
ATOM 705 O O . PHE A 1 91 ? 2.034 -2.319 -6.763 1.00 97.75 91 PHE A O 1
ATOM 712 N N . THR A 1 92 ? 1.274 -3.519 -5.027 1.00 95.75 92 THR A N 1
ATOM 713 C CA . THR A 1 92 ? 0.992 -4.741 -5.802 1.00 95.75 92 THR A CA 1
ATOM 714 C C . THR A 1 92 ? -0.389 -4.744 -6.454 1.00 95.75 92 THR A C 1
ATOM 716 O O . THR A 1 92 ? -0.693 -5.667 -7.212 1.00 95.75 92 THR A O 1
ATOM 719 N N . GLY A 1 93 ? -1.194 -3.719 -6.173 1.00 91.69 93 GLY A N 1
ATOM 720 C CA . GLY A 1 93 ? -2.468 -3.413 -6.809 1.00 91.69 93 GLY A CA 1
ATOM 721 C C . GLY A 1 93 ? -3.643 -3.407 -5.830 1.00 91.69 93 GLY A C 1
ATOM 722 O O . GLY A 1 93 ? -3.831 -4.368 -5.089 1.00 91.69 93 GLY A O 1
ATOM 723 N N . CYS A 1 94 ? -4.440 -2.349 -5.856 1.00 89.44 94 CYS A N 1
ATOM 724 C CA . CYS A 1 94 ? -5.707 -2.182 -5.133 1.00 89.44 94 CYS A CA 1
ATOM 725 C C . CYS A 1 94 ? -6.723 -1.518 -6.079 1.00 89.44 94 CYS A C 1
ATOM 727 O O . CYS A 1 94 ? -6.419 -1.346 -7.259 1.00 89.44 94 CYS A O 1
ATOM 729 N N . ASP A 1 95 ? -7.892 -1.101 -5.599 1.00 85.69 95 ASP A N 1
ATOM 730 C CA . ASP A 1 95 ? -8.923 -0.502 -6.464 1.00 85.69 95 ASP A CA 1
ATOM 731 C C . ASP A 1 95 ? -8.427 0.724 -7.255 1.00 85.69 95 ASP A C 1
ATOM 733 O O . ASP A 1 95 ? -8.791 0.937 -8.416 1.00 85.69 95 ASP A O 1
ATOM 737 N N . SER A 1 96 ? -7.522 1.498 -6.653 1.00 82.50 96 SER A N 1
ATOM 738 C CA . SER A 1 96 ? -6.946 2.701 -7.261 1.00 82.50 96 SER A CA 1
ATOM 739 C C . SER A 1 96 ? -5.607 2.456 -7.965 1.00 82.50 96 SER A C 1
ATOM 741 O O . SER A 1 96 ? -5.161 3.302 -8.734 1.00 82.50 96 SER A O 1
ATOM 743 N N . VAL A 1 97 ? -4.937 1.320 -7.749 1.00 88.38 97 VAL A N 1
ATOM 744 C CA . VAL A 1 97 ? -3.590 1.070 -8.293 1.00 88.38 97 VAL A CA 1
ATOM 745 C C . VAL A 1 97 ? -3.557 -0.241 -9.062 1.00 88.38 97 VAL A C 1
ATOM 747 O O . VAL A 1 97 ? -3.917 -1.294 -8.552 1.00 88.38 97 VAL A O 1
ATOM 750 N N . SER A 1 98 ? -3.054 -0.196 -10.294 1.00 88.50 98 SER A N 1
ATOM 751 C CA . SER A 1 98 ? -2.905 -1.371 -11.155 1.00 88.50 98 SER A CA 1
ATOM 752 C C . SER A 1 98 ? -2.079 -2.487 -10.505 1.00 88.50 98 SER A C 1
ATOM 754 O O . SER A 1 98 ? -1.030 -2.230 -9.913 1.00 88.50 98 SER A O 1
ATOM 756 N N . SER A 1 99 ? -2.495 -3.739 -10.696 1.00 92.25 99 SER A N 1
ATOM 757 C CA . SER A 1 99 ? -1.719 -4.911 -10.284 1.00 92.25 99 SER A CA 1
ATOM 758 C C . SER A 1 99 ? -0.645 -5.301 -11.299 1.00 92.25 99 SER A C 1
ATOM 760 O O . SER A 1 99 ? -0.834 -5.142 -12.506 1.00 92.25 99 SER A O 1
ATOM 762 N N . PHE A 1 100 ? 0.434 -5.930 -10.834 1.00 92.81 100 PHE A N 1
ATOM 763 C CA . PHE A 1 100 ? 1.412 -6.569 -11.718 1.00 92.81 100 PHE A CA 1
ATOM 764 C C . PHE A 1 100 ? 0.838 -7.855 -12.332 1.00 92.81 100 PHE A C 1
ATOM 766 O O . PHE A 1 100 ? 0.459 -8.786 -11.617 1.00 92.81 100 PHE A O 1
ATOM 773 N N . TYR A 1 101 ? 0.801 -7.934 -13.662 1.00 89.88 101 TYR A N 1
ATOM 774 C CA . TYR A 1 101 ? 0.148 -9.034 -14.369 1.00 89.88 101 TYR A CA 1
ATOM 775 C C . TYR A 1 101 ? 0.751 -10.404 -14.019 1.00 89.88 101 TYR A C 1
ATOM 777 O O . TYR A 1 101 ? 1.964 -10.632 -14.056 1.00 89.88 101 TYR A O 1
ATOM 785 N N . GLY A 1 102 ? -0.122 -11.341 -13.642 1.00 89.56 102 GLY A N 1
ATOM 786 C CA . GLY A 1 102 ? 0.267 -12.692 -13.240 1.00 89.56 102 GLY A CA 1
ATOM 787 C C . GLY A 1 102 ? 1.092 -12.766 -11.947 1.00 89.56 102 GLY A C 1
ATOM 788 O O . GLY A 1 102 ? 1.660 -13.823 -11.663 1.00 89.56 102 GLY A O 1
ATOM 789 N N . LYS A 1 103 ? 1.197 -11.680 -11.162 1.00 93.19 103 LYS A N 1
ATOM 790 C CA . LYS A 1 103 ? 1.909 -11.660 -9.873 1.00 93.19 103 LYS A CA 1
ATOM 791 C C . LYS A 1 103 ? 0.924 -11.483 -8.719 1.00 93.19 103 LYS A C 1
ATOM 793 O O . LYS A 1 103 ? 0.454 -10.389 -8.437 1.00 93.19 103 LYS A O 1
ATOM 798 N N . GLY A 1 104 ? 0.626 -12.583 -8.030 1.00 88.75 104 GLY A N 1
ATOM 799 C CA . GLY A 1 104 ? -0.277 -12.576 -6.877 1.00 88.75 104 GLY A CA 1
ATOM 800 C C . GLY A 1 104 ? 0.359 -12.024 -5.594 1.00 88.75 104 GLY A C 1
ATOM 801 O O . GLY A 1 104 ? 1.564 -12.170 -5.364 1.00 88.75 104 GLY A O 1
ATOM 802 N N . LYS A 1 105 ? -0.480 -11.473 -4.706 1.00 91.50 105 LYS A N 1
ATOM 803 C CA . LYS A 1 105 ? -0.075 -10.908 -3.404 1.00 91.50 105 LYS A CA 1
ATOM 804 C C . LYS A 1 105 ? 0.601 -11.920 -2.480 1.00 91.50 105 LYS A C 1
ATOM 806 O O . LYS A 1 105 ? 1.519 -11.551 -1.763 1.00 91.50 105 LYS A O 1
ATOM 811 N N . THR A 1 106 ? 0.253 -13.206 -2.554 1.00 92.00 106 THR A N 1
ATOM 812 C CA . THR A 1 106 ? 0.925 -14.266 -1.779 1.00 92.00 106 THR A CA 1
ATOM 813 C C . THR A 1 106 ? 2.426 -14.327 -2.068 1.00 92.00 106 THR A C 1
ATOM 815 O O . THR A 1 106 ? 3.234 -14.453 -1.149 1.00 92.00 106 THR A O 1
ATOM 818 N N . LYS A 1 107 ? 2.825 -14.192 -3.343 1.00 94.00 107 LYS A N 1
ATOM 819 C CA . LYS A 1 107 ? 4.245 -14.156 -3.724 1.00 94.00 107 LYS A CA 1
ATOM 820 C C . LYS A 1 107 ? 4.917 -12.893 -3.189 1.00 94.00 107 LYS A C 1
ATOM 822 O O . LYS A 1 107 ? 6.039 -12.964 -2.699 1.00 94.00 107 LYS A O 1
ATOM 827 N N . ALA A 1 108 ? 4.218 -11.765 -3.262 1.00 95.62 108 ALA A N 1
ATOM 828 C CA . ALA A 1 108 ? 4.707 -10.481 -2.787 1.00 95.62 108 ALA A CA 1
ATOM 829 C C . ALA A 1 108 ? 4.918 -10.469 -1.258 1.00 95.62 108 ALA A C 1
ATOM 831 O O . ALA A 1 108 ? 5.984 -10.071 -0.801 1.00 95.62 108 ALA A O 1
ATOM 832 N N . ILE A 1 109 ? 3.966 -11.006 -0.483 1.00 94.19 109 ILE A N 1
ATOM 833 C CA . ILE A 1 109 ? 4.080 -11.179 0.976 1.00 94.19 109 ILE A CA 1
ATOM 834 C C . ILE A 1 109 ? 5.257 -12.094 1.315 1.00 94.19 109 ILE A C 1
ATOM 836 O O . ILE A 1 109 ? 6.040 -11.775 2.201 1.00 94.19 109 ILE A O 1
ATOM 840 N N . LYS A 1 110 ? 5.438 -13.206 0.590 1.00 95.00 110 LYS A N 1
ATOM 841 C CA . LYS A 1 110 ? 6.582 -14.100 0.813 1.00 95.00 110 LYS A CA 1
ATOM 842 C C . LYS A 1 110 ? 7.926 -13.399 0.581 1.00 95.00 110 LYS A C 1
ATOM 844 O O . LYS A 1 110 ? 8.860 -13.611 1.343 1.00 95.00 110 LYS A O 1
ATOM 849 N N . LEU A 1 111 ? 8.037 -12.573 -0.460 1.00 95.62 111 LEU A N 1
ATOM 850 C CA . LEU A 1 111 ? 9.254 -11.792 -0.711 1.00 95.62 111 LEU A CA 1
ATOM 851 C C . LEU A 1 111 ? 9.497 -10.755 0.386 1.00 95.62 111 LEU A C 1
ATOM 853 O O . LEU A 1 111 ? 10.626 -10.605 0.848 1.00 95.62 111 LEU A O 1
ATOM 857 N N . LEU A 1 112 ? 8.433 -10.081 0.819 1.00 94.56 112 LEU A N 1
ATOM 858 C CA . LEU A 1 112 ? 8.465 -9.105 1.900 1.00 94.56 112 LEU A CA 1
ATOM 859 C C . LEU A 1 112 ? 8.945 -9.730 3.222 1.00 94.56 112 LEU A C 1
ATOM 861 O O . LEU A 1 112 ? 9.812 -9.167 3.883 1.00 94.56 112 LEU A O 1
ATOM 865 N N . THR A 1 113 ? 8.432 -10.908 3.594 1.00 93.75 113 THR A N 1
ATOM 866 C CA . THR A 1 113 ? 8.807 -11.584 4.851 1.00 93.75 113 THR A CA 1
ATOM 867 C C . THR A 1 113 ? 10.223 -12.157 4.829 1.00 93.75 113 THR A C 1
ATOM 869 O O . THR A 1 113 ? 10.846 -12.295 5.878 1.00 93.75 113 THR A O 1
ATOM 872 N N . GLN A 1 114 ? 10.756 -12.479 3.648 1.00 94.81 114 GLN A N 1
ATOM 873 C CA . GLN A 1 114 ? 12.099 -13.045 3.491 1.00 94.81 114 GLN A CA 1
ATOM 874 C C . GLN A 1 114 ? 13.205 -11.988 3.376 1.00 94.81 114 GLN A C 1
ATOM 876 O O . GLN A 1 114 ? 14.375 -12.316 3.574 1.00 94.81 114 GLN A O 1
ATOM 881 N N . ASN A 1 115 ? 12.867 -10.733 3.063 1.00 95.38 115 ASN A N 1
ATOM 882 C CA . ASN A 1 115 ? 13.843 -9.671 2.838 1.00 95.38 115 ASN A CA 1
ATOM 883 C C . ASN A 1 115 ? 13.475 -8.396 3.614 1.00 95.38 115 ASN A C 1
ATOM 885 O O . ASN A 1 115 ? 12.520 -7.690 3.286 1.00 95.38 115 ASN A O 1
ATOM 889 N N . LYS A 1 116 ? 14.299 -8.059 4.613 1.00 96.00 116 LYS A N 1
ATOM 890 C CA . LYS A 1 116 ? 14.100 -6.880 5.469 1.00 96.00 116 LYS A CA 1
ATOM 891 C C . LYS A 1 116 ? 14.117 -5.561 4.696 1.00 96.00 116 LYS A C 1
ATOM 893 O O . LYS A 1 116 ? 13.354 -4.670 5.047 1.00 96.00 116 LYS A O 1
ATOM 898 N N . SER A 1 117 ? 14.923 -5.440 3.641 1.00 96.81 117 SER A N 1
ATOM 899 C CA . SER A 1 117 ? 14.966 -4.230 2.812 1.00 96.81 117 SER A CA 1
ATOM 900 C C . SER A 1 117 ? 13.656 -4.026 2.050 1.00 96.81 117 SER A C 1
ATOM 902 O O . SER A 1 117 ? 13.195 -2.898 1.910 1.00 96.81 117 SER A O 1
ATOM 904 N N . PHE A 1 118 ? 13.007 -5.110 1.617 1.00 97.38 118 PHE A N 1
ATOM 905 C CA . PHE A 1 118 ? 11.698 -5.049 0.961 1.00 97.38 118 PHE A CA 1
ATOM 906 C C . PHE A 1 118 ? 10.570 -4.745 1.941 1.00 97.38 118 PHE A C 1
ATOM 908 O O . PHE A 1 118 ? 9.689 -3.945 1.621 1.00 97.38 118 PHE A O 1
ATOM 915 N N . SER A 1 119 ? 10.624 -5.338 3.138 1.00 96.94 119 SER A N 1
ATOM 916 C CA . SER A 1 119 ? 9.741 -4.959 4.243 1.00 96.94 119 SER A CA 1
ATOM 917 C C . SER A 1 119 ? 9.855 -3.463 4.529 1.00 96.94 119 SER A C 1
ATOM 919 O O . SER A 1 119 ? 8.859 -2.747 4.457 1.00 96.94 119 SER A O 1
ATOM 921 N N . HIS A 1 120 ? 11.079 -2.965 4.717 1.00 97.62 120 HIS A N 1
ATOM 922 C CA . HIS A 1 120 ? 11.343 -1.552 4.957 1.00 97.62 120 HIS A CA 1
ATOM 923 C C . HIS A 1 120 ? 10.851 -0.652 3.813 1.00 97.62 120 HIS A C 1
ATOM 925 O O . HIS A 1 120 ? 10.155 0.324 4.071 1.00 97.62 120 HIS A O 1
ATOM 931 N N . ALA A 1 121 ? 11.116 -0.998 2.550 1.00 97.94 121 ALA A N 1
ATOM 932 C CA . ALA A 1 121 ? 10.626 -0.228 1.405 1.00 97.94 121 ALA A CA 1
ATOM 933 C C . ALA A 1 121 ? 9.089 -0.115 1.397 1.00 97.94 121 ALA A C 1
ATOM 935 O O . ALA A 1 121 ? 8.537 0.965 1.196 1.00 97.94 121 ALA A O 1
ATOM 936 N N . CYS A 1 122 ? 8.382 -1.210 1.687 1.00 98.00 122 CYS A N 1
ATOM 937 C CA . CYS A 1 122 ? 6.923 -1.187 1.784 1.00 98.00 122 CYS A CA 1
ATOM 938 C C . CYS A 1 122 ? 6.421 -0.427 3.022 1.00 98.00 122 CYS A C 1
ATOM 940 O O . CYS A 1 122 ? 5.360 0.188 2.956 1.00 98.00 122 CYS A O 1
ATOM 942 N N . GLN A 1 123 ? 7.171 -0.421 4.129 1.00 97.88 123 GLN A N 1
ATOM 943 C CA . GLN A 1 123 ? 6.877 0.456 5.266 1.00 97.88 123 GLN A CA 1
ATOM 944 C C . GLN A 1 123 ? 7.046 1.928 4.894 1.00 97.88 123 GLN A C 1
ATOM 946 O O . GLN A 1 123 ? 6.246 2.732 5.340 1.00 97.88 123 GLN A 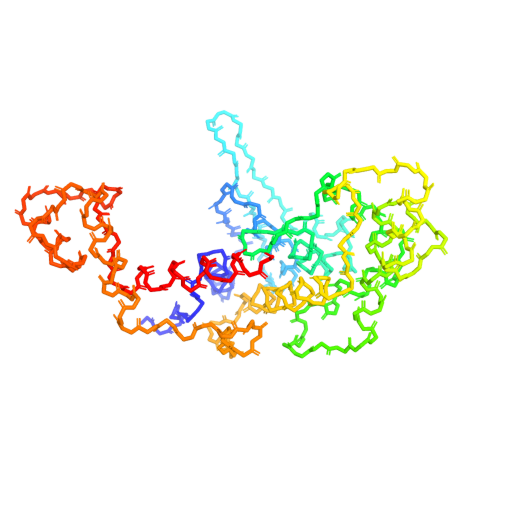O 1
ATOM 951 N N . MET A 1 124 ? 8.024 2.294 4.064 1.00 98.25 124 MET A N 1
ATOM 952 C CA . MET A 1 124 ? 8.255 3.692 3.681 1.00 98.25 124 MET A CA 1
ATOM 953 C C . MET A 1 124 ? 7.195 4.248 2.722 1.00 98.25 124 MET A C 1
ATOM 955 O O . MET A 1 124 ? 6.925 5.450 2.740 1.00 98.25 124 MET A O 1
ATOM 959 N N . LEU A 1 125 ? 6.552 3.392 1.919 1.00 97.75 125 LEU A N 1
ATOM 960 C CA . LEU A 1 125 ? 5.437 3.802 1.064 1.00 97.75 125 LEU A CA 1
ATOM 961 C C . LEU A 1 125 ? 4.311 4.429 1.896 1.00 97.75 125 LEU A C 1
ATOM 963 O O . LEU A 1 125 ? 3.731 3.797 2.778 1.00 97.75 125 LEU A O 1
ATOM 967 N N . GLY A 1 126 ? 3.988 5.682 1.598 1.00 96.38 126 GLY A N 1
ATOM 968 C CA . GLY A 1 126 ? 2.918 6.441 2.234 1.00 96.38 126 GLY A CA 1
ATOM 969 C C . GLY A 1 126 ? 3.284 7.149 3.543 1.00 96.38 126 GLY A C 1
ATOM 970 O O . GLY A 1 126 ? 2.438 7.851 4.103 1.00 96.38 126 GLY A O 1
ATOM 971 N N . GLU A 1 127 ? 4.520 7.014 4.037 1.00 96.12 127 GLU A N 1
ATOM 972 C CA . GLU A 1 127 ? 4.991 7.816 5.182 1.00 96.12 127 GLU A CA 1
ATOM 973 C C . GLU A 1 127 ? 5.013 9.310 4.818 1.00 96.12 127 GLU A C 1
ATOM 975 O O . GLU A 1 127 ? 4.479 10.159 5.534 1.00 96.12 127 GLU A O 1
ATOM 980 N N . SER A 1 128 ? 5.520 9.614 3.622 1.00 93.44 128 SER A N 1
ATOM 981 C CA . SER A 1 128 ? 5.471 10.932 2.986 1.00 93.44 128 SER A CA 1
ATOM 982 C C . SER A 1 128 ? 4.744 10.847 1.644 1.00 93.44 128 SER A C 1
ATOM 984 O O . SER A 1 128 ? 4.718 9.793 1.013 1.00 93.44 128 SER A O 1
ATOM 986 N N . PHE A 1 129 ? 4.193 11.965 1.168 1.00 89.50 129 PHE A N 1
ATOM 987 C CA . PHE A 1 129 ? 3.712 12.081 -0.214 1.00 89.50 129 PHE A CA 1
ATOM 988 C C . PHE A 1 129 ? 4.864 12.198 -1.227 1.00 89.50 129 PHE A C 1
ATOM 990 O O . PHE A 1 129 ? 4.698 11.834 -2.390 1.00 89.50 129 PHE A O 1
ATOM 997 N N . SER A 1 130 ? 6.042 12.653 -0.784 1.00 90.31 130 SER A N 1
ATOM 998 C CA . SER A 1 130 ? 7.266 12.671 -1.588 1.00 90.31 130 SER A CA 1
ATOM 999 C C . SER A 1 130 ? 7.963 11.310 -1.591 1.00 90.31 130 SER A C 1
ATOM 1001 O O . SER A 1 130 ? 7.919 10.568 -0.612 1.00 90.31 130 SER A O 1
ATOM 1003 N N . ILE A 1 131 ? 8.630 10.995 -2.702 1.00 92.31 131 ILE A N 1
ATOM 1004 C CA . ILE A 1 131 ? 9.310 9.716 -2.922 1.00 92.31 131 ILE A CA 1
ATOM 1005 C C . ILE A 1 131 ? 10.776 9.993 -3.219 1.00 92.31 131 ILE A C 1
ATOM 1007 O O . ILE A 1 131 ? 11.093 10.895 -3.993 1.00 92.31 131 ILE A O 1
ATOM 1011 N N . THR A 1 132 ? 11.660 9.214 -2.604 1.00 95.25 132 THR A N 1
ATOM 1012 C CA . THR A 1 132 ? 13.104 9.288 -2.830 1.00 95.25 132 THR A CA 1
ATOM 1013 C C . THR A 1 132 ? 13.535 8.303 -3.914 1.00 95.25 132 THR A C 1
ATOM 1015 O O . THR A 1 132 ? 12.937 7.237 -4.076 1.00 95.25 132 THR A O 1
ATOM 1018 N N . ASP A 1 133 ? 14.617 8.620 -4.627 1.00 94.69 133 ASP A N 1
ATOM 1019 C CA . ASP A 1 133 ? 15.197 7.706 -5.621 1.00 94.69 133 ASP A CA 1
ATOM 1020 C C . ASP A 1 133 ? 15.681 6.389 -4.993 1.00 94.69 133 ASP A C 1
ATOM 1022 O O . ASP A 1 133 ? 15.630 5.335 -5.629 1.00 94.69 133 ASP A O 1
ATOM 1026 N N . GLU A 1 134 ? 16.098 6.425 -3.725 1.00 96.75 134 GLU A N 1
ATOM 1027 C CA . GLU A 1 134 ? 16.453 5.233 -2.950 1.00 96.75 134 GLU A CA 1
ATOM 1028 C C . GLU A 1 134 ? 15.251 4.295 -2.781 1.00 96.75 134 GLU A C 1
ATOM 1030 O O . GLU A 1 134 ? 15.358 3.098 -3.055 1.00 96.75 134 GLU A O 1
ATOM 1035 N N . LEU A 1 135 ? 14.084 4.837 -2.412 1.00 97.44 135 LEU A N 1
ATOM 1036 C CA . LEU A 1 135 ? 12.859 4.050 -2.288 1.00 97.44 135 LEU A CA 1
ATOM 1037 C C . LEU A 1 135 ? 12.441 3.458 -3.640 1.00 97.44 135 LEU A C 1
ATOM 1039 O O . LEU A 1 135 ? 12.100 2.278 -3.710 1.00 97.44 135 LEU A O 1
ATOM 1043 N N . VAL A 1 136 ? 12.513 4.246 -4.720 1.00 97.44 136 VAL A N 1
ATOM 1044 C CA . VAL A 1 136 ? 12.240 3.748 -6.081 1.00 97.44 136 VAL A CA 1
ATOM 1045 C C . VAL A 1 136 ? 13.182 2.599 -6.430 1.00 97.44 136 VAL A C 1
ATOM 1047 O O . VAL A 1 136 ? 12.719 1.584 -6.938 1.00 97.44 136 VAL A O 1
ATOM 1050 N N . SER A 1 137 ? 14.472 2.721 -6.116 1.00 97.88 137 SER A N 1
ATOM 1051 C CA . SER A 1 137 ? 15.477 1.696 -6.418 1.00 97.88 137 SER A CA 1
ATOM 1052 C C . SER A 1 137 ? 15.238 0.396 -5.638 1.00 97.88 137 SER A C 1
ATOM 1054 O O . SER A 1 137 ? 15.339 -0.690 -6.206 1.00 97.88 137 SER A O 1
ATOM 1056 N N . LEU A 1 138 ? 14.850 0.478 -4.359 1.00 98.12 138 LEU A N 1
ATOM 1057 C CA . LEU A 1 138 ? 14.483 -0.704 -3.565 1.00 98.12 138 LEU A CA 1
ATOM 1058 C C . LEU A 1 138 ? 13.219 -1.392 -4.100 1.00 98.12 138 LEU A C 1
ATOM 1060 O O . LEU A 1 138 ? 13.147 -2.622 -4.140 1.00 98.12 138 LEU A O 1
ATOM 1064 N N . LEU A 1 139 ? 12.222 -0.611 -4.523 1.00 98.38 139 LEU A N 1
ATOM 1065 C CA . LEU A 1 139 ? 10.997 -1.137 -5.130 1.00 98.38 139 LEU A CA 1
ATOM 1066 C C . LEU A 1 139 ? 11.251 -1.703 -6.538 1.00 98.38 139 LEU A C 1
ATOM 1068 O O . LEU A 1 139 ? 10.603 -2.671 -6.932 1.00 98.38 139 LEU A O 1
ATOM 1072 N N . GLU A 1 140 ? 12.211 -1.153 -7.279 1.00 98.44 140 GLU A N 1
ATOM 1073 C CA . GLU A 1 140 ? 12.670 -1.677 -8.569 1.00 98.44 140 GLU A CA 1
ATOM 1074 C C . GLU A 1 140 ? 13.302 -3.067 -8.415 1.00 98.44 140 GLU A C 1
ATOM 1076 O O . GLU A 1 140 ? 12.910 -4.006 -9.119 1.00 98.44 140 GLU A O 1
ATOM 1081 N N . ASP A 1 141 ? 14.180 -3.242 -7.424 1.00 98.50 141 ASP A N 1
ATOM 1082 C CA . ASP A 1 141 ? 14.747 -4.552 -7.092 1.00 98.50 141 ASP A CA 1
ATOM 1083 C C . ASP A 1 141 ? 13.661 -5.535 -6.627 1.00 98.50 141 ASP A C 1
ATOM 1085 O O . ASP A 1 141 ? 13.595 -6.672 -7.109 1.00 98.50 141 ASP A O 1
ATOM 1089 N N . PHE A 1 142 ? 12.727 -5.087 -5.777 1.00 98.44 142 PHE A N 1
ATOM 1090 C CA . PHE A 1 142 ? 11.575 -5.897 -5.366 1.00 98.44 142 PHE A CA 1
ATOM 1091 C C . PHE A 1 142 ? 10.794 -6.432 -6.572 1.00 98.44 142 PHE A C 1
ATOM 1093 O O . PHE A 1 142 ? 10.463 -7.622 -6.624 1.00 98.44 142 PHE A O 1
ATOM 1100 N N . VAL A 1 143 ? 10.510 -5.579 -7.562 1.00 98.19 143 VAL A N 1
ATOM 1101 C CA . VAL A 1 143 ? 9.793 -5.978 -8.779 1.00 98.19 143 VAL A CA 1
ATOM 1102 C C . VAL A 1 143 ? 10.609 -6.991 -9.579 1.00 98.19 143 VAL A C 1
ATOM 1104 O O . VAL A 1 143 ? 10.046 -7.999 -10.009 1.00 98.19 143 VAL A O 1
ATOM 1107 N N . CYS A 1 144 ? 11.927 -6.829 -9.708 1.00 98.19 144 CYS A N 1
ATOM 1108 C CA . CYS A 1 144 ? 12.772 -7.844 -10.346 1.00 98.19 144 CYS A CA 1
ATOM 1109 C C . CYS A 1 144 ? 12.605 -9.216 -9.669 1.00 98.19 144 CYS A C 1
ATOM 1111 O O . CYS A 1 144 ? 12.298 -10.216 -10.334 1.00 98.19 144 CYS A O 1
ATOM 1113 N N . LYS A 1 145 ? 12.668 -9.275 -8.330 1.00 97.75 145 LYS A N 1
ATOM 1114 C CA . LYS A 1 145 ? 12.484 -10.536 -7.585 1.00 97.75 145 LYS A CA 1
ATOM 1115 C C . LYS A 1 145 ? 11.060 -11.083 -7.715 1.00 97.75 145 LYS A C 1
ATOM 1117 O O . LYS A 1 145 ? 10.872 -12.300 -7.837 1.00 97.75 145 LYS A O 1
ATOM 1122 N N . LEU A 1 146 ? 10.050 -10.212 -7.771 1.00 97.31 146 LEU A N 1
ATOM 1123 C CA . LEU A 1 146 ? 8.652 -10.585 -8.006 1.00 97.31 146 LEU A CA 1
ATOM 1124 C C . LEU A 1 146 ? 8.461 -11.259 -9.372 1.00 97.31 146 LEU A C 1
ATOM 1126 O O . LEU A 1 146 ? 7.685 -12.214 -9.490 1.00 97.31 146 LEU A O 1
ATOM 1130 N N . TYR A 1 147 ? 9.224 -10.849 -10.384 1.00 96.06 147 TYR A N 1
ATOM 1131 C CA . TYR A 1 147 ? 9.260 -11.475 -11.710 1.00 96.06 147 TYR A CA 1
ATOM 1132 C C . TYR A 1 147 ? 10.226 -12.668 -11.808 1.00 96.06 147 TYR A C 1
ATOM 1134 O O . TYR A 1 147 ? 10.432 -13.204 -12.893 1.00 96.06 147 TYR A O 1
ATOM 1142 N N . SER A 1 148 ? 10.730 -13.162 -10.670 1.00 95.12 148 SER A N 1
ATOM 1143 C CA . SER A 1 148 ? 11.700 -14.264 -10.582 1.00 95.12 148 SER A CA 1
ATOM 1144 C C . SER A 1 148 ? 13.056 -13.962 -11.236 1.00 95.12 148 SER A C 1
ATOM 1146 O O . SER A 1 148 ? 13.796 -14.887 -11.551 1.00 95.12 148 SER A O 1
ATOM 1148 N N . GLN A 1 149 ? 13.400 -12.687 -11.400 1.00 96.38 149 GLN A N 1
ATOM 1149 C CA . GLN A 1 149 ? 14.665 -12.226 -11.966 1.00 96.38 149 GLN A CA 1
ATOM 1150 C C . GLN A 1 149 ? 15.645 -11.934 -10.819 1.00 96.38 149 GLN A C 1
ATOM 1152 O O . GLN A 1 149 ? 15.837 -10.791 -10.417 1.00 96.38 149 GLN A O 1
ATOM 1157 N N . GLN A 1 150 ? 16.200 -12.997 -10.217 1.00 94.56 150 GLN A N 1
ATOM 1158 C CA . GLN A 1 150 ? 16.994 -12.894 -8.980 1.00 94.56 150 GLN A CA 1
ATOM 1159 C C . GLN A 1 150 ? 18.332 -12.170 -9.168 1.00 94.56 150 GLN A C 1
ATOM 1161 O O . GLN A 1 150 ? 18.822 -11.549 -8.230 1.00 94.56 150 GLN A O 1
ATOM 1166 N N . GLU A 1 151 ? 18.889 -12.211 -10.374 1.00 96.06 151 GLU A N 1
ATOM 1167 C CA . GLU A 1 151 ? 20.202 -11.639 -10.700 1.00 96.06 151 GLU A CA 1
ATOM 1168 C C . GLU A 1 151 ? 20.151 -10.136 -11.004 1.00 96.06 151 GLU A C 1
ATOM 1170 O O . GLU A 1 151 ? 21.191 -9.490 -11.079 1.00 96.06 151 GLU A O 1
ATOM 1175 N N . TYR A 1 152 ? 18.951 -9.567 -11.143 1.00 97.25 152 TYR A N 1
ATOM 1176 C CA . TYR A 1 152 ? 18.752 -8.183 -11.568 1.00 97.25 152 TYR A CA 1
ATOM 1177 C C . TYR A 1 152 ? 18.108 -7.343 -10.469 1.00 97.25 152 TYR A C 1
ATOM 1179 O O . TYR A 1 152 ? 17.272 -7.843 -9.712 1.00 97.25 152 TYR A O 1
ATOM 1187 N N . SER A 1 153 ? 18.479 -6.066 -10.423 1.00 97.06 153 SER A N 1
ATOM 1188 C CA . SER A 1 153 ? 17.895 -5.030 -9.558 1.00 97.06 153 SER A CA 1
ATOM 1189 C C . SER A 1 153 ? 17.234 -3.892 -10.341 1.00 97.06 153 SER A C 1
ATOM 1191 O O . SER A 1 153 ? 16.615 -3.018 -9.744 1.00 97.06 153 SER A O 1
ATOM 1193 N N . HIS A 1 154 ? 17.354 -3.904 -11.672 1.00 96.62 154 HIS A N 1
ATOM 1194 C CA . HIS A 1 154 ? 16.767 -2.911 -12.567 1.00 96.62 154 HIS A CA 1
ATOM 1195 C C . HIS A 1 154 ? 15.768 -3.576 -13.505 1.00 96.62 154 HIS A C 1
ATOM 1197 O O . HIS A 1 154 ? 16.079 -4.574 -14.165 1.00 96.62 154 HIS A O 1
ATOM 1203 N N . VAL A 1 155 ? 14.557 -3.024 -13.590 1.00 95.75 155 VAL A N 1
ATOM 1204 C CA . VAL A 1 155 ? 13.466 -3.689 -14.316 1.00 95.75 155 VAL A CA 1
ATOM 1205 C C . VAL A 1 155 ? 13.708 -3.721 -15.818 1.00 95.75 155 VAL A C 1
ATOM 1207 O O . VAL A 1 155 ? 13.288 -4.670 -16.473 1.00 95.75 155 VAL A O 1
ATOM 1210 N N . ASN A 1 156 ? 14.435 -2.744 -16.365 1.00 95.12 156 ASN A N 1
ATOM 1211 C CA . ASN A 1 156 ? 14.803 -2.733 -17.780 1.00 95.12 156 ASN A CA 1
ATOM 1212 C C . ASN A 1 156 ? 15.776 -3.874 -18.124 1.00 95.12 156 ASN A C 1
ATOM 1214 O O . ASN A 1 156 ? 15.581 -4.540 -19.141 1.00 95.12 156 ASN A O 1
ATOM 1218 N N . ASP A 1 157 ? 16.755 -4.155 -17.260 1.00 96.06 157 ASP A N 1
ATOM 1219 C CA . ASP A 1 157 ? 17.702 -5.263 -17.450 1.00 96.06 157 ASP A CA 1
ATOM 1220 C C . ASP A 1 157 ? 16.995 -6.614 -17.301 1.00 96.06 157 ASP A C 1
ATOM 1222 O O . ASP A 1 157 ? 17.132 -7.499 -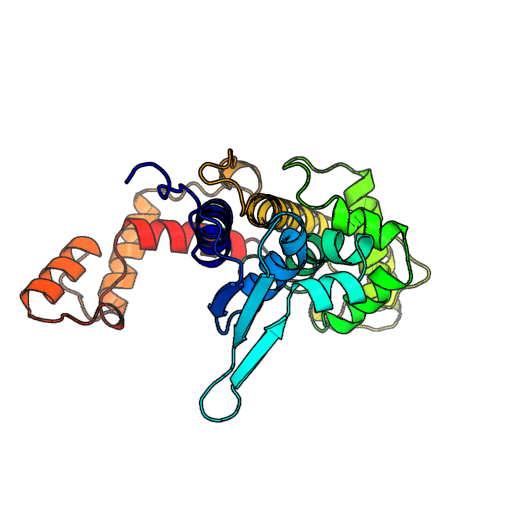18.148 1.00 96.06 157 ASP A O 1
ATOM 1226 N N . ALA A 1 158 ? 16.153 -6.744 -16.270 1.00 95.88 158 ALA A N 1
ATOM 1227 C CA . ALA A 1 158 ? 15.308 -7.914 -16.053 1.00 95.88 158 ALA A CA 1
ATOM 1228 C C . ALA A 1 158 ? 14.387 -8.178 -17.259 1.00 95.88 158 ALA A C 1
ATOM 1230 O O . ALA A 1 158 ? 14.232 -9.313 -17.715 1.00 95.88 158 ALA A O 1
ATOM 1231 N N . ARG A 1 159 ? 13.799 -7.116 -17.816 1.00 92.88 159 ARG A N 1
ATOM 1232 C CA . ARG A 1 159 ? 12.940 -7.170 -18.999 1.00 92.88 159 ARG A CA 1
ATOM 1233 C C . ARG A 1 159 ? 13.718 -7.575 -20.249 1.00 92.88 159 ARG A C 1
ATOM 1235 O O . ARG A 1 159 ? 13.256 -8.445 -20.986 1.00 92.88 159 ARG A O 1
ATOM 1242 N N . TYR A 1 160 ? 14.898 -6.997 -20.472 1.00 91.75 160 TYR A N 1
ATOM 1243 C CA . TYR A 1 160 ? 15.777 -7.366 -21.583 1.00 91.75 160 TYR A CA 1
ATOM 1244 C C . TYR A 1 160 ? 16.217 -8.833 -21.498 1.00 91.75 160 TYR A C 1
ATOM 1246 O O . TYR A 1 160 ? 16.206 -9.543 -22.506 1.00 91.75 160 TYR A O 1
ATOM 1254 N N . SER A 1 161 ? 16.534 -9.316 -20.295 1.00 93.31 161 SER A N 1
ATOM 1255 C CA . SER A 1 161 ? 16.870 -10.720 -20.049 1.00 93.31 161 SER A CA 1
ATOM 1256 C C . SER A 1 161 ? 15.706 -11.652 -20.399 1.00 93.31 161 SER A C 1
ATOM 1258 O O . SER A 1 161 ? 15.858 -12.564 -21.215 1.00 93.31 161 SER A O 1
ATOM 1260 N N . MET A 1 162 ? 14.499 -11.363 -19.897 1.00 92.44 162 MET A N 1
ATOM 1261 C CA . MET A 1 162 ? 13.296 -12.141 -20.223 1.00 92.44 162 MET A CA 1
ATOM 1262 C C . MET A 1 162 ? 13.000 -12.166 -21.727 1.00 92.44 162 MET A C 1
ATOM 1264 O O . MET A 1 162 ? 12.662 -13.223 -22.271 1.00 92.44 162 MET A O 1
ATOM 1268 N N . PHE A 1 163 ? 13.150 -11.026 -22.405 1.00 89.69 163 PHE A N 1
ATOM 1269 C CA . PHE A 1 163 ? 12.991 -10.928 -23.854 1.00 89.69 163 PHE A CA 1
ATOM 1270 C C . PHE A 1 163 ? 14.029 -11.779 -24.600 1.00 89.69 163 PHE A C 1
ATOM 1272 O O . PHE A 1 163 ? 13.677 -12.536 -25.508 1.00 89.69 163 PHE A O 1
ATOM 1279 N N . SER A 1 164 ? 15.292 -11.727 -24.165 1.00 89.00 164 SER A N 1
ATOM 1280 C CA . SER A 1 164 ? 16.395 -12.525 -24.719 1.00 89.00 164 SER A CA 1
ATOM 1281 C C . SER A 1 164 ? 16.167 -14.032 -24.554 1.00 89.00 164 SER A C 1
ATOM 1283 O O . SER A 1 164 ? 16.558 -14.816 -25.415 1.00 89.00 164 SER A O 1
ATOM 1285 N N . MET A 1 165 ? 15.447 -14.447 -23.506 1.00 88.50 165 MET A N 1
ATOM 1286 C CA . MET A 1 165 ? 14.994 -15.828 -23.284 1.00 88.50 165 MET A CA 1
ATOM 1287 C C . MET A 1 165 ? 13.717 -16.199 -24.068 1.00 88.50 165 MET A C 1
ATOM 1289 O O . MET A 1 165 ? 13.005 -17.133 -23.702 1.00 88.50 165 MET A O 1
ATOM 1293 N N . ALA A 1 166 ? 13.410 -15.475 -25.147 1.00 84.38 166 ALA A N 1
ATOM 1294 C CA . ALA A 1 166 ? 12.250 -15.681 -26.015 1.00 84.38 166 ALA A CA 1
ATOM 1295 C C . ALA A 1 166 ? 10.877 -15.481 -25.341 1.00 84.38 166 ALA A C 1
ATOM 1297 O O . ALA A 1 166 ? 9.862 -15.979 -25.841 1.00 84.38 166 ALA A O 1
ATOM 1298 N N . THR A 1 167 ? 10.800 -14.693 -24.263 1.00 81.44 167 THR A N 1
ATOM 1299 C CA . THR A 1 167 ? 9.507 -14.209 -23.755 1.00 81.44 167 THR A CA 1
ATOM 1300 C C . THR A 1 167 ? 8.944 -13.174 -24.729 1.00 81.44 167 THR A C 1
ATOM 1302 O O . THR A 1 167 ? 9.453 -12.061 -24.827 1.00 81.44 167 THR A O 1
ATOM 1305 N N . ARG A 1 168 ? 7.891 -13.540 -25.471 1.00 78.12 168 ARG A N 1
ATOM 1306 C CA . ARG A 1 168 ? 7.298 -12.689 -26.527 1.00 78.12 168 ARG A CA 1
ATOM 1307 C C . ARG A 1 168 ? 6.038 -11.934 -26.111 1.00 78.12 168 ARG A C 1
ATOM 1309 O O . ARG A 1 168 ? 5.550 -11.110 -26.874 1.00 78.12 168 ARG A O 1
ATOM 1316 N N . ASN A 1 169 ? 5.491 -12.230 -24.936 1.00 82.00 169 ASN A N 1
ATOM 1317 C CA . ASN A 1 169 ? 4.320 -11.536 -24.419 1.00 82.00 169 ASN A CA 1
ATOM 1318 C C . ASN A 1 169 ? 4.769 -10.429 -23.459 1.00 82.00 169 ASN A C 1
ATOM 1320 O O . ASN A 1 169 ? 5.376 -10.701 -22.427 1.00 82.00 169 ASN A O 1
ATOM 1324 N N . GLU A 1 170 ? 4.461 -9.182 -23.801 1.00 80.12 170 GLU A N 1
ATOM 1325 C CA . GLU A 1 170 ? 4.821 -8.015 -23.000 1.00 80.12 170 GLU A CA 1
ATOM 1326 C C . GLU A 1 170 ? 4.196 -8.023 -21.605 1.00 80.12 170 GLU A C 1
ATOM 1328 O O . GLU A 1 170 ? 4.871 -7.684 -20.636 1.00 80.12 170 GLU A O 1
ATOM 1333 N N . SER A 1 171 ? 2.947 -8.479 -21.488 1.00 80.81 171 SER A N 1
ATOM 1334 C CA . SER A 1 171 ? 2.212 -8.469 -20.218 1.00 80.81 171 SER A CA 1
ATOM 1335 C C . SER A 1 171 ? 2.864 -9.325 -19.129 1.00 80.81 171 SER A C 1
ATOM 1337 O O . SER A 1 171 ? 2.702 -9.036 -17.953 1.00 80.81 171 SER A O 1
ATOM 1339 N N . VAL A 1 172 ? 3.623 -10.370 -19.481 1.00 86.69 172 VAL A N 1
ATOM 1340 C CA . VAL A 1 172 ? 4.263 -11.253 -18.485 1.00 86.69 172 VAL A CA 1
ATOM 1341 C C . VAL A 1 172 ? 5.643 -10.770 -18.033 1.00 86.69 172 VAL A C 1
ATOM 1343 O O . VAL A 1 172 ? 6.205 -11.344 -17.094 1.00 86.69 172 VAL A O 1
ATOM 1346 N N . MET A 1 173 ? 6.189 -9.747 -18.692 1.00 90.44 173 MET A N 1
ATOM 1347 C CA . MET A 1 173 ? 7.462 -9.114 -18.348 1.00 90.44 173 M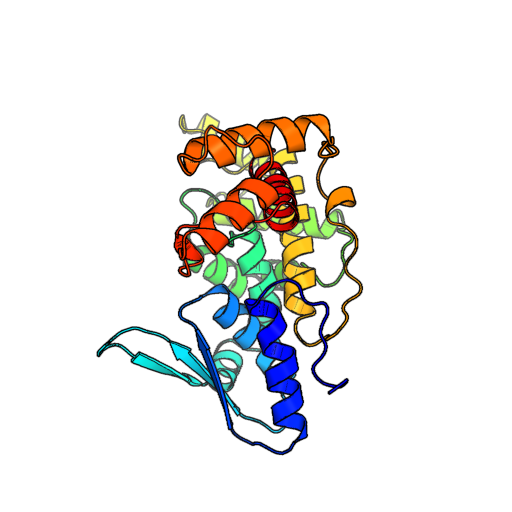ET A CA 1
ATOM 1348 C C . MET A 1 173 ? 7.261 -8.020 -17.289 1.00 90.44 173 MET A C 1
ATOM 1350 O O . MET A 1 173 ? 6.156 -7.488 -17.172 1.00 90.44 173 MET A O 1
ATOM 1354 N N . PRO A 1 174 ? 8.299 -7.656 -16.510 1.00 93.38 174 PRO A N 1
ATOM 1355 C CA . PRO A 1 174 ? 8.196 -6.514 -15.613 1.00 93.38 174 PRO A CA 1
ATOM 1356 C C . PRO A 1 174 ? 7.899 -5.228 -16.405 1.00 93.38 174 PRO A C 1
ATOM 1358 O O . PRO A 1 174 ? 8.204 -5.149 -17.608 1.00 93.38 174 PRO A O 1
ATOM 1361 N N . PRO A 1 175 ? 7.296 -4.217 -15.750 1.00 92.88 175 PRO A N 1
ATOM 1362 C CA . PRO A 1 175 ? 7.144 -2.902 -16.359 1.00 92.88 175 PRO A CA 1
ATOM 1363 C C . PRO A 1 175 ? 8.516 -2.335 -16.734 1.00 92.88 175 PRO A C 1
ATOM 1365 O O . PRO A 1 175 ? 9.533 -2.700 -16.144 1.00 92.88 175 PRO A O 1
ATOM 1368 N N . ASN A 1 176 ? 8.551 -1.418 -17.697 1.00 91.38 176 ASN A N 1
ATOM 1369 C CA . ASN A 1 176 ? 9.735 -0.581 -17.864 1.00 91.38 176 ASN A CA 1
ATOM 1370 C C . ASN A 1 176 ? 9.871 0.384 -16.669 1.00 91.38 176 ASN A C 1
ATOM 1372 O O . ASN A 1 176 ? 8.934 0.575 -15.884 1.00 91.38 176 ASN A O 1
ATOM 1376 N N . ARG A 1 177 ? 11.047 0.998 -16.531 1.00 92.62 177 ARG A N 1
ATOM 1377 C CA . ARG A 1 177 ? 11.341 1.876 -15.392 1.00 92.62 177 ARG A CA 1
ATOM 1378 C C . ARG A 1 177 ? 10.400 3.082 -15.290 1.00 92.62 177 ARG A C 1
ATOM 1380 O O . ARG A 1 177 ? 10.000 3.442 -14.185 1.00 92.62 177 ARG A O 1
ATOM 1387 N N . ASP A 1 178 ? 9.997 3.668 -16.413 1.00 88.00 178 ASP A N 1
ATOM 1388 C CA . ASP A 1 178 ? 9.116 4.843 -16.425 1.00 88.00 178 ASP A CA 1
ATOM 1389 C C . ASP A 1 178 ? 7.709 4.500 -15.915 1.00 88.00 178 ASP A C 1
ATOM 1391 O O . ASP A 1 178 ? 7.162 5.192 -15.051 1.00 88.00 178 ASP A O 1
ATOM 1395 N N . ALA A 1 179 ? 7.149 3.380 -16.378 1.00 88.75 179 ALA A N 1
ATOM 1396 C CA . ALA A 1 179 ? 5.873 2.855 -15.904 1.00 88.75 179 ALA A CA 1
ATOM 1397 C C . ALA A 1 179 ? 5.940 2.476 -14.418 1.00 88.75 179 ALA A C 1
ATOM 1399 O O . ALA A 1 179 ? 5.007 2.765 -13.661 1.00 88.75 179 ALA A O 1
ATOM 1400 N N . LEU A 1 180 ? 7.061 1.893 -13.977 1.00 93.00 180 LEU A N 1
ATOM 1401 C CA . LEU A 1 180 ? 7.282 1.579 -12.570 1.00 93.00 180 LEU A CA 1
ATOM 1402 C C . LEU A 1 180 ? 7.275 2.841 -11.699 1.00 93.00 180 LEU A C 1
ATOM 1404 O O . LEU A 1 180 ? 6.596 2.850 -10.677 1.00 93.00 180 LEU A O 1
ATOM 1408 N N . ILE A 1 181 ? 7.967 3.914 -12.097 1.00 92.19 181 ILE A N 1
ATOM 1409 C CA . ILE A 1 181 ? 7.972 5.179 -11.341 1.00 92.19 181 ILE A CA 1
ATOM 1410 C C . ILE A 1 181 ? 6.547 5.700 -11.154 1.00 92.19 181 ILE A C 1
ATOM 1412 O O . ILE A 1 181 ? 6.173 6.086 -10.046 1.00 92.19 181 ILE A O 1
ATOM 1416 N N . LYS A 1 182 ? 5.725 5.668 -12.208 1.00 88.94 182 LYS A N 1
ATOM 1417 C CA . LYS A 1 182 ? 4.317 6.077 -12.114 1.00 88.94 182 LYS A CA 1
ATOM 1418 C C . LYS A 1 182 ? 3.531 5.190 -11.157 1.00 88.94 182 LYS A C 1
ATOM 1420 O O . LYS A 1 182 ? 2.761 5.701 -10.348 1.00 88.94 182 LYS A O 1
ATOM 1425 N N . GLN A 1 183 ? 3.744 3.880 -11.194 1.00 93.00 183 GLN A N 1
ATOM 1426 C CA . GLN A 1 183 ? 3.105 2.969 -10.251 1.00 93.00 183 GLN A CA 1
ATOM 1427 C C . GLN A 1 183 ? 3.540 3.230 -8.804 1.00 93.00 183 GLN A C 1
ATOM 1429 O O . GLN A 1 183 ? 2.682 3.268 -7.927 1.00 93.00 183 GLN A O 1
ATOM 1434 N N . VAL A 1 184 ? 4.830 3.474 -8.557 1.00 96.00 184 VAL A N 1
ATOM 1435 C CA . VAL A 1 184 ? 5.359 3.843 -7.234 1.00 96.00 184 VAL A CA 1
ATOM 1436 C C . VAL A 1 184 ? 4.720 5.145 -6.744 1.00 96.00 184 VAL A C 1
ATOM 1438 O O . VAL A 1 184 ? 4.265 5.200 -5.606 1.00 96.00 184 VAL A O 1
ATOM 1441 N N . GLN A 1 185 ? 4.593 6.160 -7.606 1.00 93.75 185 GLN A N 1
ATOM 1442 C CA . GLN A 1 185 ? 3.922 7.428 -7.287 1.00 93.75 185 GLN A CA 1
ATOM 1443 C C . GLN A 1 185 ? 2.468 7.229 -6.851 1.00 93.75 185 GLN A C 1
ATOM 1445 O O . GLN A 1 185 ? 2.065 7.715 -5.792 1.00 93.75 185 GLN A O 1
ATOM 1450 N N . ARG A 1 186 ? 1.700 6.460 -7.628 1.00 92.12 186 ARG A N 1
ATOM 1451 C CA . ARG A 1 186 ? 0.297 6.153 -7.318 1.00 92.12 186 ARG A CA 1
ATOM 1452 C C . ARG A 1 186 ? 0.156 5.336 -6.036 1.00 92.12 186 ARG A C 1
ATOM 1454 O O . ARG A 1 186 ? -0.655 5.673 -5.179 1.00 92.12 186 ARG A O 1
ATOM 1461 N N . ALA A 1 187 ? 0.973 4.296 -5.888 1.00 96.25 187 ALA A N 1
ATOM 1462 C CA . ALA A 1 187 ? 0.979 3.439 -4.710 1.00 96.25 187 ALA A CA 1
ATOM 1463 C C . ALA A 1 187 ? 1.343 4.205 -3.439 1.00 96.25 187 ALA A C 1
ATOM 1465 O O . ALA A 1 187 ? 0.707 4.006 -2.410 1.00 96.25 187 ALA A O 1
ATOM 1466 N N . ASN A 1 188 ? 2.332 5.098 -3.513 1.00 97.00 188 ASN A N 1
ATOM 1467 C CA . ASN A 1 188 ? 2.741 5.930 -2.391 1.00 97.00 188 ASN A CA 1
ATOM 1468 C C . ASN A 1 188 ? 1.625 6.883 -1.959 1.00 97.00 188 ASN A C 1
ATOM 1470 O O . ASN A 1 188 ? 1.340 6.984 -0.769 1.00 97.00 188 ASN A O 1
ATOM 1474 N N . PHE A 1 189 ? 0.969 7.539 -2.921 1.00 94.50 189 PHE A N 1
ATOM 1475 C CA . PHE A 1 189 ? -0.163 8.416 -2.637 1.00 94.50 189 PHE A CA 1
ATOM 1476 C C . PHE A 1 189 ? -1.307 7.648 -1.964 1.00 94.50 189 PHE A C 1
ATOM 1478 O O . PHE A 1 189 ? -1.762 8.050 -0.896 1.00 94.50 189 PHE A O 1
ATOM 1485 N N . GLN A 1 190 ? -1.721 6.507 -2.526 1.00 95.19 190 GLN A N 1
ATOM 1486 C CA . GLN A 1 190 ? -2.803 5.715 -1.937 1.00 95.19 190 GLN A CA 1
ATOM 1487 C C . GLN A 1 190 ? -2.423 5.178 -0.552 1.00 95.19 190 GLN A C 1
ATOM 1489 O O . GLN A 1 190 ? -3.203 5.290 0.390 1.00 95.19 190 GLN A O 1
ATOM 1494 N N . ALA A 1 191 ? -1.198 4.672 -0.384 1.00 97.00 191 ALA A N 1
ATOM 1495 C CA . ALA A 1 191 ? -0.709 4.219 0.914 1.00 97.00 191 ALA A CA 1
ATOM 1496 C C . ALA A 1 191 ? -0.692 5.359 1.946 1.00 97.00 191 ALA A C 1
ATOM 1498 O O . ALA A 1 191 ? -1.024 5.128 3.108 1.00 97.00 191 ALA A O 1
ATOM 1499 N N . ALA A 1 192 ? -0.353 6.585 1.532 1.00 95.94 192 ALA A N 1
ATOM 1500 C CA . ALA A 1 192 ? -0.372 7.762 2.396 1.00 95.94 192 ALA A CA 1
ATOM 1501 C C . ALA A 1 192 ? -1.783 8.098 2.887 1.00 95.94 192 ALA A C 1
ATOM 1503 O O . ALA A 1 192 ? -1.947 8.415 4.069 1.00 95.94 192 ALA A O 1
ATOM 1504 N N . VAL A 1 193 ? -2.784 8.001 2.008 1.00 94.25 193 VAL A N 1
ATOM 1505 C CA . VAL A 1 193 ? -4.198 8.180 2.362 1.00 94.25 193 VAL A CA 1
ATOM 1506 C C . VAL A 1 193 ? -4.634 7.097 3.349 1.00 94.25 193 VAL A C 1
ATOM 1508 O O . VAL A 1 193 ? -5.081 7.416 4.451 1.00 94.25 193 VAL A O 1
ATOM 1511 N N . CYS A 1 194 ? -4.391 5.824 3.024 1.00 96.00 194 CYS A N 1
ATOM 1512 C CA . CYS A 1 194 ? -4.753 4.691 3.874 1.00 96.00 194 CYS A CA 1
ATOM 1513 C C . CYS A 1 194 ? -4.099 4.756 5.265 1.00 96.00 194 CYS A C 1
ATOM 1515 O O . CYS A 1 194 ? -4.766 4.527 6.272 1.00 96.00 194 CYS A O 1
ATOM 1517 N N . LYS A 1 195 ? -2.814 5.112 5.367 1.00 96.12 195 LYS A N 1
ATOM 1518 C CA . LYS A 1 195 ? -2.112 5.238 6.661 1.00 96.12 195 LYS A CA 1
ATOM 1519 C C . LYS A 1 195 ? -2.662 6.351 7.547 1.00 96.12 195 LYS A C 1
ATOM 1521 O O . LYS A 1 195 ? -2.576 6.266 8.769 1.00 96.12 195 LYS A O 1
ATOM 1526 N N . ARG A 1 196 ? -3.263 7.374 6.941 1.00 95.00 196 ARG A N 1
ATOM 1527 C CA . ARG A 1 196 ? -3.902 8.493 7.642 1.00 95.00 196 ARG A CA 1
ATOM 1528 C C . ARG A 1 196 ? -5.366 8.213 7.980 1.00 95.00 196 ARG A C 1
ATOM 1530 O O . ARG A 1 196 ? -6.062 9.132 8.389 1.00 95.00 196 ARG A O 1
ATOM 1537 N N . SER A 1 197 ? -5.840 6.967 7.878 1.00 94.62 197 SER A N 1
ATOM 1538 C CA . SER A 1 197 ? -7.247 6.623 8.142 1.00 94.62 197 SER A CA 1
ATOM 1539 C C . SER A 1 197 ? -7.728 6.982 9.548 1.00 94.62 197 SER A C 1
ATOM 1541 O O . SER A 1 197 ? -8.915 7.177 9.724 1.00 94.62 197 SER A O 1
ATOM 1543 N N . PHE A 1 198 ? -6.859 7.100 10.558 1.00 90.94 198 PHE A N 1
ATOM 1544 C CA . PHE A 1 198 ? -7.274 7.559 11.895 1.00 90.94 198 PHE A CA 1
ATOM 1545 C C . PHE A 1 198 ? -7.410 9.080 12.032 1.00 90.94 198 PHE A C 1
ATOM 1547 O O . PHE A 1 198 ? -7.974 9.552 13.020 1.00 90.94 198 PHE A O 1
ATOM 1554 N N . ASP A 1 199 ? -6.917 9.844 11.060 1.00 90.94 199 ASP A N 1
ATOM 1555 C CA . ASP A 1 199 ? -7.106 11.286 11.016 1.00 90.94 199 ASP A CA 1
ATOM 1556 C C . ASP A 1 199 ? -8.490 11.601 10.430 1.00 90.94 199 ASP A C 1
ATOM 1558 O O . ASP A 1 199 ? -8.862 11.123 9.353 1.00 90.94 199 ASP A O 1
ATOM 1562 N N . ASN A 1 200 ? -9.269 12.404 11.156 1.00 88.69 200 ASN A N 1
ATOM 1563 C CA . ASN A 1 200 ? -10.566 12.877 10.682 1.00 88.69 200 ASN A CA 1
ATOM 1564 C C . ASN A 1 200 ? -10.406 13.864 9.524 1.00 88.69 200 ASN A C 1
ATOM 1566 O O . ASN A 1 200 ? -11.272 13.900 8.646 1.00 88.69 200 ASN A O 1
ATOM 1570 N N . HIS A 1 201 ? -9.329 14.652 9.531 1.00 91.12 201 HIS A N 1
ATOM 1571 C CA . HIS A 1 201 ? -9.096 15.766 8.620 1.00 91.12 201 HIS A CA 1
ATOM 1572 C C . HIS A 1 201 ? -7.675 15.718 8.053 1.00 91.12 201 HIS A C 1
ATOM 1574 O O . HIS A 1 201 ? -6.916 16.671 8.239 1.00 91.12 201 HIS A O 1
ATOM 1580 N N . PRO A 1 202 ? -7.300 14.621 7.369 1.00 89.00 202 PRO A N 1
ATOM 1581 C CA . PRO A 1 202 ? -5.945 14.473 6.870 1.00 89.00 202 PRO A CA 1
ATOM 1582 C C . PRO A 1 202 ? -5.629 15.560 5.842 1.00 89.00 202 PRO A C 1
ATOM 1584 O O . PRO A 1 202 ? -6.415 15.819 4.926 1.00 89.00 202 PRO A O 1
ATOM 1587 N N . ASP A 1 203 ? -4.447 16.157 5.970 1.00 89.00 203 ASP A N 1
ATOM 1588 C CA . ASP A 1 203 ? -3.900 17.048 4.950 1.00 89.00 203 ASP A CA 1
ATOM 1589 C C . ASP A 1 203 ? -3.394 16.207 3.770 1.00 89.00 203 ASP A C 1
ATOM 1591 O O . ASP A 1 203 ? -2.289 15.654 3.786 1.00 89.00 203 ASP A O 1
ATOM 1595 N N . ILE A 1 204 ? -4.272 16.018 2.783 1.00 87.06 204 ILE A N 1
ATOM 1596 C CA . ILE A 1 204 ? -4.008 15.237 1.575 1.00 87.06 204 ILE A CA 1
ATOM 1597 C C . ILE A 1 204 ? -3.824 16.226 0.417 1.00 87.06 204 ILE A C 1
ATOM 1599 O O . ILE A 1 204 ? -4.770 16.940 0.068 1.00 87.06 204 ILE A O 1
ATOM 1603 N N . PRO A 1 205 ? -2.638 16.276 -0.218 1.00 85.25 205 PRO A N 1
ATOM 1604 C CA . PRO A 1 205 ? -2.426 17.130 -1.372 1.00 85.25 205 PRO A CA 1
ATOM 1605 C C . PRO A 1 205 ? -3.321 16.683 -2.527 1.00 85.25 205 PRO A C 1
ATOM 1607 O O . PRO A 1 205 ? -3.652 15.504 -2.667 1.00 85.25 205 PRO A O 1
ATOM 1610 N N . SER A 1 206 ? -3.675 17.627 -3.400 1.00 73.81 206 SER A N 1
ATOM 1611 C CA . SER A 1 206 ? -4.466 17.303 -4.585 1.00 73.81 206 SER A CA 1
ATOM 1612 C C . SER A 1 206 ? -3.788 16.188 -5.401 1.00 73.81 206 SER A C 1
ATOM 1614 O O . SER A 1 206 ? -2.589 16.291 -5.704 1.00 73.81 206 SER A O 1
ATOM 1616 N N . PRO A 1 207 ? -4.544 15.161 -5.834 1.00 63.66 207 PRO A N 1
ATOM 1617 C CA . PRO A 1 207 ? -4.024 14.114 -6.713 1.00 63.66 207 PRO A CA 1
ATOM 1618 C C . PRO A 1 207 ? -3.431 14.669 -8.019 1.00 63.66 207 PRO A C 1
ATOM 1620 O O . PRO A 1 207 ? -2.552 14.049 -8.617 1.00 63.66 207 PRO A O 1
ATOM 1623 N N . ALA A 1 208 ? -3.862 15.868 -8.437 1.00 52.69 208 ALA A N 1
ATOM 1624 C CA . ALA A 1 208 ? -3.460 16.522 -9.683 1.00 52.69 208 ALA A CA 1
ATOM 1625 C C . ALA A 1 208 ? -1.952 16.830 -9.795 1.00 52.69 208 ALA A C 1
ATOM 1627 O O . ALA A 1 208 ? -1.466 17.046 -10.899 1.00 52.69 208 ALA A O 1
ATOM 1628 N N . GLY A 1 209 ? -1.204 16.852 -8.682 1.00 47.16 209 GLY A N 1
ATOM 1629 C CA . GLY A 1 209 ? 0.252 17.066 -8.687 1.00 47.16 209 GLY A CA 1
ATOM 1630 C C . GLY A 1 209 ? 1.099 15.794 -8.849 1.00 47.16 209 GLY A C 1
ATOM 1631 O O . GLY A 1 209 ? 2.299 15.899 -9.086 1.00 47.16 209 GLY A O 1
ATOM 1632 N N . HIS A 1 210 ? 0.500 14.603 -8.720 1.00 49.97 210 HIS A N 1
ATOM 1633 C CA . HIS A 1 210 ? 1.216 13.314 -8.662 1.00 49.97 210 HIS A CA 1
ATOM 1634 C C . HIS A 1 210 ? 0.860 12.355 -9.822 1.00 49.97 210 HIS A C 1
ATOM 1636 O O . HIS A 1 210 ? 1.396 11.250 -9.908 1.00 49.97 210 HIS A O 1
ATOM 1642 N N . ALA A 1 211 ? 0.014 12.798 -10.756 1.00 41.69 211 ALA A N 1
ATOM 1643 C CA . ALA A 1 211 ? -0.254 12.197 -12.065 1.00 41.69 211 ALA A CA 1
ATOM 1644 C C . ALA A 1 211 ? -0.195 13.311 -13.136 1.00 41.69 211 ALA A C 1
ATOM 1646 O O . ALA A 1 211 ? -0.477 14.462 -12.800 1.00 41.69 211 ALA A O 1
ATOM 1647 N N . PRO A 1 212 ? 0.208 13.042 -14.398 1.00 40.47 212 PRO A N 1
ATOM 1648 C CA . PRO A 1 212 ? 0.214 14.085 -15.425 1.00 40.47 212 PRO A CA 1
ATOM 1649 C C . PRO A 1 212 ? -1.214 14.627 -15.621 1.00 40.47 212 PRO A C 1
ATOM 1651 O O . PRO A 1 212 ? -2.161 13.837 -15.596 1.00 40.47 212 PRO A O 1
ATOM 1654 N N . PRO A 1 213 ? -1.399 15.946 -15.810 1.00 44.19 213 PRO A N 1
ATOM 1655 C CA . PRO A 1 213 ? -2.727 16.497 -15.996 1.00 44.19 213 PRO A CA 1
ATOM 1656 C C . PRO A 1 213 ? -3.254 16.050 -17.362 1.00 44.19 213 PRO A C 1
ATOM 1658 O O . PRO A 1 213 ? -2.547 16.114 -18.368 1.00 44.19 213 PRO A O 1
ATOM 1661 N N . PRO A 1 214 ? -4.542 15.720 -17.424 1.00 48.03 214 PRO A N 1
ATOM 1662 C CA . PRO A 1 214 ? -5.388 16.583 -18.215 1.00 48.03 214 PRO A CA 1
ATOM 1663 C C . PRO A 1 214 ? -6.316 17.277 -17.234 1.00 48.03 214 PRO A C 1
ATOM 1665 O O . PRO A 1 214 ? -7.065 16.637 -16.497 1.00 48.03 214 PRO A O 1
ATOM 1668 N N . SER A 1 215 ? -6.255 18.606 -17.190 1.00 58.28 215 SER A N 1
ATOM 1669 C CA . SER A 1 215 ? -7.338 19.384 -16.603 1.00 58.28 215 SER A CA 1
ATOM 1670 C C . SER A 1 215 ? -8.637 18.875 -17.219 1.00 58.28 215 SER A C 1
ATOM 1672 O O . SER A 1 215 ? -8.798 18.954 -18.437 1.00 58.28 215 SER A O 1
ATOM 1674 N N . VAL A 1 216 ? -9.523 18.302 -16.404 1.00 63.28 216 VAL A N 1
ATOM 1675 C CA . VAL A 1 216 ? -10.880 17.965 -16.831 1.00 63.28 216 VAL A CA 1
ATOM 1676 C C . VAL A 1 216 ? -11.533 19.299 -17.185 1.00 63.28 216 VAL A C 1
ATOM 1678 O O . VAL A 1 216 ? -11.901 20.065 -16.299 1.00 63.28 216 VAL A O 1
ATOM 1681 N N . THR A 1 217 ? -11.544 19.637 -18.473 1.00 78.56 217 THR A N 1
ATOM 1682 C CA . THR A 1 217 ? -12.117 20.889 -18.963 1.00 78.56 217 THR A CA 1
ATOM 1683 C C . THR A 1 217 ? -13.634 20.808 -18.868 1.00 78.56 217 THR A C 1
ATOM 1685 O O . THR A 1 217 ? -14.207 19.726 -19.007 1.00 78.56 217 THR A O 1
ATOM 1688 N N . ASP A 1 218 ? -14.311 21.942 -18.673 1.00 78.00 218 ASP A N 1
ATOM 1689 C CA . ASP A 1 218 ? -15.782 21.973 -18.687 1.00 78.00 218 ASP A CA 1
ATOM 1690 C C . ASP A 1 218 ? -16.360 21.435 -20.008 1.00 78.00 218 ASP A C 1
ATOM 1692 O O . ASP A 1 218 ? -17.452 20.870 -20.026 1.00 78.00 218 ASP A O 1
ATOM 1696 N N . GLU A 1 219 ? -15.600 21.533 -21.100 1.00 84.00 219 GLU A N 1
ATOM 1697 C CA . GLU A 1 219 ? -15.934 20.947 -22.399 1.00 84.00 219 GLU A CA 1
ATOM 1698 C C . GLU A 1 219 ? -15.953 19.408 -22.355 1.00 84.00 219 GLU A C 1
ATOM 1700 O O . GLU A 1 219 ? -16.923 18.789 -22.795 1.00 84.00 219 GLU A O 1
ATOM 1705 N N . LEU A 1 220 ? -14.940 18.781 -21.741 1.00 81.69 220 LEU A N 1
ATOM 1706 C CA . LEU A 1 220 ? -14.903 17.331 -21.535 1.00 81.69 220 LEU A CA 1
ATOM 1707 C C . LEU A 1 220 ? -16.019 16.869 -20.588 1.00 81.69 220 LEU A C 1
ATOM 1709 O O . LEU A 1 220 ? -16.656 15.850 -20.849 1.00 81.69 220 LEU A O 1
ATOM 1713 N N . VAL A 1 221 ? -16.283 17.619 -19.508 1.00 83.94 221 VAL A N 1
ATOM 1714 C CA . VAL A 1 221 ? -17.390 17.307 -18.586 1.00 83.94 221 VAL A CA 1
ATOM 1715 C C . VAL A 1 221 ? -18.720 17.343 -19.324 1.00 83.94 221 VAL A C 1
ATOM 1717 O O . VAL A 1 221 ? -19.496 16.405 -19.196 1.00 83.94 221 VAL A O 1
ATOM 1720 N N . SER A 1 222 ? -18.959 18.373 -20.136 1.00 86.38 222 SER A N 1
ATOM 1721 C CA . SER A 1 222 ? -20.212 18.527 -20.882 1.00 86.38 222 SER A CA 1
ATOM 1722 C C . SER A 1 222 ? -20.433 17.380 -21.875 1.00 86.38 222 SER A C 1
ATOM 1724 O O . SER A 1 222 ? -21.539 16.852 -21.975 1.00 86.38 222 SER A O 1
ATOM 1726 N N . LEU A 1 223 ? -19.374 16.933 -22.562 1.00 87.81 223 LEU A N 1
ATOM 1727 C CA . LEU A 1 223 ? -19.439 15.780 -23.467 1.00 87.81 223 LEU A CA 1
ATOM 1728 C C . LEU A 1 223 ? -19.780 14.478 -22.720 1.00 87.81 223 LEU A C 1
ATOM 1730 O O . LEU A 1 223 ? -20.556 13.653 -23.202 1.00 87.81 223 LEU A O 1
ATOM 1734 N N . LEU A 1 224 ? -19.202 14.292 -21.533 1.00 87.38 224 LEU A N 1
ATOM 1735 C CA . LEU A 1 224 ? -19.430 13.108 -20.707 1.00 87.38 224 LEU A CA 1
ATOM 1736 C C . LEU A 1 224 ? -20.805 13.129 -20.034 1.00 87.38 224 LEU A C 1
ATOM 1738 O O . LEU A 1 224 ? -21.419 12.073 -19.898 1.00 87.38 224 LEU A O 1
ATOM 1742 N N . GLU A 1 225 ? -21.317 14.303 -19.661 1.00 91.94 225 GLU A N 1
ATOM 1743 C CA . GLU A 1 225 ? -22.684 14.450 -19.159 1.00 91.94 225 GLU A CA 1
ATOM 1744 C C . GLU A 1 225 ? -23.708 13.998 -20.208 1.00 91.94 225 GLU A C 1
ATOM 1746 O O . GLU A 1 225 ? -24.596 13.207 -19.886 1.00 91.94 225 GLU A O 1
ATOM 1751 N N . ASP A 1 226 ? -23.545 14.422 -21.464 1.00 90.06 226 ASP A N 1
ATOM 1752 C CA . ASP A 1 226 ? -24.399 14.007 -22.583 1.00 90.06 226 ASP A CA 1
ATOM 1753 C C . ASP A 1 226 ? -24.307 12.490 -22.848 1.00 90.06 226 ASP A C 1
ATOM 1755 O O . ASP A 1 226 ? -25.323 11.803 -22.993 1.00 90.06 226 ASP A O 1
ATOM 1759 N N . PHE A 1 227 ? -23.093 11.925 -22.826 1.00 91.19 227 PHE A N 1
ATOM 1760 C CA . PHE A 1 227 ? -22.888 10.478 -22.951 1.00 91.19 227 PHE A CA 1
ATOM 1761 C C . PHE A 1 227 ? -23.596 9.685 -21.841 1.00 91.19 227 PHE A C 1
ATOM 1763 O O . PHE A 1 227 ? -24.285 8.700 -22.117 1.00 91.19 227 PHE A O 1
ATOM 1770 N N . VAL A 1 228 ? -23.464 10.117 -20.585 1.00 89.62 228 VAL A N 1
ATOM 1771 C CA . VAL A 1 228 ? -24.093 9.450 -19.437 1.00 89.62 228 VAL A CA 1
ATOM 1772 C C . VAL A 1 228 ? -25.614 9.578 -19.491 1.00 89.62 228 VAL A C 1
ATOM 1774 O O . VAL A 1 228 ? -26.307 8.595 -19.235 1.00 89.62 228 VAL A O 1
ATOM 1777 N N . CYS A 1 229 ? -26.160 10.732 -19.884 1.00 88.69 229 CYS A N 1
ATOM 1778 C CA . CYS A 1 229 ? -27.606 10.877 -20.074 1.00 88.69 229 CYS A CA 1
ATOM 1779 C C . CYS A 1 229 ? -28.134 9.867 -21.107 1.00 88.69 229 CYS A C 1
ATOM 1781 O O . CYS A 1 229 ? -29.125 9.178 -20.852 1.00 88.69 229 CYS A O 1
ATOM 1783 N N . LYS A 1 230 ? -27.420 9.672 -22.222 1.00 89.19 230 LYS A N 1
ATOM 1784 C CA . LYS A 1 230 ? -27.761 8.652 -23.230 1.00 89.19 230 LYS A CA 1
ATOM 1785 C C . LYS A 1 230 ? -27.679 7.227 -22.683 1.00 89.19 230 LYS A C 1
ATOM 1787 O O . LYS A 1 230 ? -28.583 6.435 -22.948 1.00 89.19 230 LYS A O 1
ATOM 1792 N N . LEU A 1 231 ? -26.653 6.910 -21.891 1.00 88.69 231 LEU A N 1
ATOM 1793 C CA . LEU A 1 231 ? -26.477 5.590 -21.270 1.00 88.69 231 LEU A CA 1
ATOM 1794 C C . LEU A 1 231 ? -27.656 5.216 -20.354 1.00 88.69 231 LEU A C 1
ATOM 1796 O O . LEU A 1 231 ? -28.082 4.064 -20.329 1.00 88.69 231 LEU A O 1
ATOM 1800 N N . TYR A 1 232 ? -28.226 6.201 -19.656 1.00 88.06 232 TYR A N 1
ATOM 1801 C CA . TYR A 1 232 ? -29.390 6.031 -18.778 1.00 88.06 232 TYR A CA 1
ATOM 1802 C C . TYR A 1 232 ? -30.739 6.218 -19.497 1.00 88.06 232 TYR A C 1
ATOM 1804 O O . TYR A 1 232 ? -31.775 6.359 -18.848 1.00 88.06 232 TYR A O 1
ATOM 1812 N N . SER A 1 233 ? -30.759 6.192 -20.835 1.00 88.06 233 SER A N 1
ATOM 1813 C CA . SER A 1 233 ? -31.969 6.388 -21.655 1.00 88.06 233 SER A CA 1
ATOM 1814 C C . SER A 1 233 ? -32.670 7.741 -21.435 1.00 88.06 233 SER A C 1
ATOM 1816 O O . SER A 1 233 ? -33.869 7.867 -21.655 1.00 88.06 233 SER A O 1
ATOM 1818 N N . GLN A 1 234 ? -31.921 8.766 -21.025 1.00 87.31 234 GLN A N 1
ATOM 1819 C CA . GLN A 1 234 ? -32.386 10.131 -20.760 1.00 87.31 234 GLN A CA 1
ATOM 1820 C C . GLN A 1 234 ? -31.960 11.079 -21.894 1.00 87.31 234 GLN A C 1
ATOM 1822 O O . GLN A 1 234 ? -31.260 12.061 -21.671 1.00 87.31 234 GLN A O 1
ATOM 1827 N N . GLN A 1 235 ? -32.350 10.766 -23.134 1.00 87.00 235 GLN A N 1
ATOM 1828 C CA . GLN A 1 235 ? -31.865 11.457 -24.345 1.00 87.00 235 GLN A CA 1
ATOM 1829 C C . GLN A 1 235 ? -32.322 12.922 -24.470 1.00 87.00 235 GLN A C 1
ATOM 1831 O O . GLN A 1 235 ? -31.764 13.669 -25.267 1.00 87.00 235 GLN A O 1
ATOM 1836 N N . GLU A 1 236 ? -33.323 13.337 -23.691 1.00 89.00 236 GLU A N 1
ATOM 1837 C CA . GLU A 1 236 ? -33.838 14.713 -23.665 1.00 89.00 236 GLU A CA 1
ATOM 1838 C C . GLU A 1 236 ? -32.958 15.670 -22.841 1.00 89.00 236 GLU A C 1
ATOM 1840 O O . GLU A 1 236 ? -33.182 16.881 -22.847 1.00 89.00 236 GLU A O 1
ATOM 1845 N N . TYR A 1 237 ? -31.950 15.147 -22.136 1.00 89.69 237 TYR A N 1
ATOM 1846 C CA . TYR A 1 237 ? -31.092 15.913 -21.239 1.00 89.69 237 TYR A CA 1
ATOM 1847 C C . TYR A 1 237 ? -29.624 15.843 -21.665 1.00 89.69 237 TYR A C 1
ATOM 1849 O O . TYR A 1 237 ? -29.110 14.782 -21.998 1.00 89.69 237 TYR A O 1
ATOM 1857 N N . SER A 1 238 ? -28.935 16.981 -21.569 1.00 86.06 238 SER A N 1
ATOM 1858 C CA . SER A 1 238 ? -27.484 17.109 -21.776 1.00 86.06 238 SER A CA 1
ATOM 1859 C C . SER A 1 238 ? -26.690 17.223 -20.468 1.00 86.06 238 SER A C 1
ATOM 1861 O O . SER A 1 238 ? -25.466 17.240 -20.491 1.00 86.06 238 SER A O 1
ATOM 1863 N N . HIS A 1 239 ? -27.380 17.323 -19.325 1.00 90.06 239 HIS A N 1
ATOM 1864 C CA . HIS A 1 239 ? -26.780 17.481 -17.997 1.00 90.06 239 HIS A CA 1
ATOM 1865 C C . HIS A 1 239 ? -27.334 16.439 -17.030 1.00 90.06 239 HIS A C 1
ATOM 1867 O O . HIS A 1 239 ? -28.551 16.345 -16.826 1.00 90.06 239 HIS A O 1
ATOM 1873 N N . VAL A 1 240 ? -26.440 15.701 -16.368 1.00 89.19 240 VAL A N 1
ATOM 1874 C CA . VAL A 1 240 ? -26.817 14.541 -15.544 1.00 89.19 240 VAL A CA 1
ATOM 1875 C C . VAL A 1 240 ? -27.652 14.924 -14.326 1.00 89.19 240 VAL A C 1
ATOM 1877 O O . VAL A 1 240 ? -28.525 14.159 -13.928 1.00 89.19 240 VAL A O 1
ATOM 1880 N N . ASN A 1 241 ? -27.462 16.127 -13.771 1.00 90.81 241 ASN A N 1
ATOM 1881 C CA . ASN A 1 241 ? -28.273 16.627 -12.656 1.00 90.81 241 ASN A CA 1
ATOM 1882 C C . ASN A 1 241 ? -29.734 16.878 -13.068 1.00 90.81 241 ASN A C 1
ATOM 1884 O O . ASN A 1 241 ? -30.641 16.569 -12.294 1.00 90.81 241 ASN A O 1
ATOM 1888 N N . ASN A 1 242 ? -29.971 17.379 -14.286 1.00 89.81 242 ASN A N 1
ATOM 1889 C CA . ASN A 1 242 ? -31.322 17.607 -14.809 1.00 89.81 242 ASN A CA 1
ATOM 1890 C C . ASN A 1 242 ? -32.021 16.272 -15.097 1.00 89.81 242 ASN A C 1
ATOM 1892 O O . ASN A 1 242 ? -33.167 16.078 -14.690 1.00 89.81 242 ASN A O 1
ATOM 1896 N N . ALA A 1 243 ? -31.296 15.326 -15.704 1.00 87.19 243 ALA A N 1
ATOM 1897 C CA . ALA A 1 243 ? -31.772 13.961 -15.909 1.00 87.19 243 ALA A CA 1
ATOM 1898 C C . ALA A 1 243 ? -32.137 13.294 -14.570 1.00 87.19 243 ALA A C 1
ATOM 1900 O O . ALA A 1 243 ? -33.255 12.807 -14.406 1.00 87.19 243 ALA A O 1
ATOM 1901 N N . ARG A 1 244 ? -31.246 13.362 -13.568 1.00 87.38 244 ARG A N 1
ATOM 1902 C CA . ARG A 1 244 ? -31.494 12.857 -12.204 1.00 87.38 244 ARG A CA 1
ATOM 1903 C C . ARG A 1 244 ? -32.741 13.469 -11.578 1.00 87.38 244 ARG A C 1
ATOM 1905 O O . ARG A 1 244 ? -33.552 12.746 -11.005 1.00 87.38 244 ARG A O 1
ATOM 1912 N N . TYR A 1 245 ? -32.888 14.790 -11.670 1.00 84.44 245 TYR A N 1
ATOM 1913 C CA . TYR A 1 245 ? -34.028 15.499 -11.098 1.00 84.44 245 TYR A CA 1
ATOM 1914 C C . TYR A 1 245 ? -35.348 15.060 -11.745 1.00 84.44 245 TYR A C 1
ATOM 1916 O O . TYR A 1 245 ? -36.321 14.807 -11.036 1.00 84.44 245 TYR A O 1
ATOM 1924 N N . SER A 1 246 ? -35.370 14.873 -13.068 1.00 84.69 246 SER A N 1
ATOM 1925 C CA . SER A 1 246 ? -36.553 14.365 -13.772 1.00 84.69 246 SER A CA 1
ATOM 1926 C C . SER A 1 246 ? -36.935 12.946 -13.330 1.00 84.69 246 SER A C 1
ATOM 1928 O O . SER A 1 246 ? -38.092 12.697 -12.992 1.00 84.69 246 SER A O 1
ATOM 1930 N N . MET A 1 247 ? -35.961 12.035 -13.222 1.00 83.00 247 MET A N 1
ATOM 1931 C CA . MET A 1 247 ? -36.192 10.652 -12.795 1.00 83.00 247 MET A CA 1
ATOM 1932 C C . MET A 1 247 ? -36.699 10.588 -11.352 1.00 83.00 247 MET A C 1
ATOM 1934 O O . MET A 1 247 ? -37.593 9.798 -11.036 1.00 83.00 247 MET A O 1
ATOM 1938 N N . PHE A 1 248 ? -36.176 11.464 -10.491 1.00 81.19 248 PHE A N 1
ATOM 1939 C CA . PHE A 1 248 ? -36.646 11.619 -9.120 1.00 81.19 248 PHE A CA 1
ATOM 1940 C C . PHE A 1 248 ? -38.112 12.081 -9.066 1.00 81.19 248 PHE A C 1
ATOM 1942 O O . PHE A 1 248 ? -38.909 11.514 -8.314 1.00 81.19 248 PHE A O 1
ATOM 1949 N N . LEU A 1 249 ? -38.493 13.063 -9.894 1.00 80.38 249 LEU A N 1
ATOM 1950 C CA . LEU A 1 249 ? -39.881 13.528 -10.013 1.00 80.38 249 LEU A CA 1
ATOM 1951 C C . LEU A 1 249 ? -40.816 12.452 -10.584 1.00 80.38 249 LEU A C 1
ATOM 1953 O O . LEU A 1 249 ? -41.964 12.355 -10.157 1.00 80.38 249 LEU A O 1
ATOM 1957 N N . MET A 1 250 ? -40.317 11.587 -11.469 1.00 76.94 250 MET A N 1
ATOM 1958 C CA . MET A 1 250 ? -41.035 10.422 -12.008 1.00 76.94 250 MET A CA 1
ATOM 1959 C C . MET A 1 250 ? -41.112 9.230 -11.030 1.00 76.94 250 MET A C 1
ATOM 1961 O O . MET A 1 250 ? -41.337 8.095 -11.439 1.00 76.94 250 MET A O 1
ATOM 1965 N N . ALA A 1 251 ? -40.934 9.475 -9.726 1.00 67.94 251 ALA A N 1
ATOM 1966 C CA . ALA A 1 251 ? -41.005 8.493 -8.641 1.00 67.94 251 ALA A CA 1
ATOM 1967 C C . ALA A 1 251 ? -39.966 7.354 -8.701 1.00 67.94 251 ALA A C 1
ATOM 1969 O O . ALA A 1 251 ? -40.089 6.361 -7.975 1.00 67.94 251 ALA A O 1
ATOM 1970 N N . THR A 1 252 ? -38.889 7.516 -9.475 1.00 64.44 252 THR A N 1
ATOM 1971 C CA . THR A 1 252 ? -37.744 6.598 -9.441 1.00 64.44 252 THR A CA 1
ATOM 1972 C C . THR A 1 252 ? -36.920 6.877 -8.182 1.00 64.44 252 THR A C 1
ATOM 1974 O O . THR A 1 252 ? -36.056 7.746 -8.165 1.00 64.44 252 THR A O 1
ATOM 1977 N N . ARG A 1 253 ? -37.209 6.162 -7.084 1.00 64.19 253 ARG A N 1
ATOM 1978 C CA . ARG A 1 253 ? -36.528 6.337 -5.778 1.00 64.19 253 ARG A CA 1
ATOM 1979 C C . ARG A 1 253 ? -35.320 5.424 -5.566 1.00 64.19 253 ARG A C 1
ATOM 1981 O O . ARG A 1 253 ? -34.724 5.434 -4.495 1.00 64.19 253 ARG A O 1
ATOM 1988 N N . ASN A 1 254 ? -34.983 4.607 -6.557 1.00 71.94 254 ASN A N 1
ATOM 1989 C CA . ASN A 1 254 ? -33.846 3.707 -6.477 1.00 71.94 254 ASN A CA 1
ATOM 1990 C C . ASN A 1 254 ? -32.600 4.402 -7.047 1.00 71.94 254 ASN A C 1
ATOM 1992 O O . ASN A 1 254 ? -32.497 4.604 -8.254 1.00 71.94 254 ASN A O 1
ATOM 1996 N N . GLU A 1 255 ? -31.649 4.760 -6.180 1.00 70.44 255 GLU A N 1
ATOM 1997 C CA . GLU A 1 255 ? -30.413 5.440 -6.589 1.00 70.44 255 GLU A CA 1
ATOM 1998 C C . GLU A 1 255 ? -29.555 4.629 -7.559 1.00 70.44 255 GLU A C 1
ATOM 2000 O O . GLU A 1 255 ? -28.865 5.225 -8.382 1.00 70.44 255 GLU A O 1
ATOM 2005 N N . SER A 1 256 ? -29.637 3.296 -7.514 1.00 71.56 256 SER A N 1
ATOM 2006 C CA . SER A 1 256 ? -28.820 2.413 -8.359 1.00 71.56 256 SER A CA 1
ATOM 2007 C C . SER A 1 256 ? -29.154 2.482 -9.852 1.00 71.56 256 SER A C 1
ATOM 2009 O O . SER A 1 256 ? -28.340 2.072 -10.673 1.00 71.56 256 SER A O 1
ATOM 2011 N N . ILE A 1 257 ? -30.326 3.015 -10.212 1.00 77.44 257 ILE A N 1
ATOM 2012 C CA . ILE A 1 257 ? -30.778 3.153 -11.606 1.00 77.44 257 ILE A CA 1
ATOM 2013 C C . ILE A 1 257 ? -30.787 4.606 -12.092 1.00 77.44 257 ILE A C 1
ATOM 2015 O O . ILE A 1 257 ? -31.181 4.865 -13.224 1.00 77.44 257 ILE A O 1
ATOM 2019 N N . MET A 1 258 ? -30.354 5.557 -11.259 1.00 81.88 258 MET A N 1
ATOM 2020 C CA . MET A 1 258 ? -30.223 6.964 -11.644 1.00 81.88 258 MET A CA 1
ATOM 2021 C C . MET A 1 258 ? -28.803 7.267 -12.143 1.00 81.88 258 MET A C 1
ATOM 2023 O O . MET A 1 258 ? -27.845 6.700 -11.608 1.00 81.88 258 MET A O 1
ATOM 2027 N N . PRO A 1 259 ? -28.629 8.197 -13.103 1.00 84.75 259 PRO A N 1
ATOM 2028 C CA . PRO A 1 259 ? -27.300 8.637 -13.513 1.00 84.75 259 PRO A CA 1
ATOM 2029 C C . PRO A 1 259 ? -26.555 9.269 -12.326 1.00 84.75 259 PRO A C 1
ATOM 2031 O O . PRO A 1 259 ? -27.204 9.806 -11.422 1.00 84.75 259 PRO A O 1
ATOM 2034 N N . PRO A 1 260 ? -25.212 9.218 -12.270 1.00 87.38 260 PRO A N 1
ATOM 2035 C CA . PRO A 1 260 ? -24.447 9.919 -11.239 1.00 87.38 260 PRO A CA 1
ATOM 2036 C C . PRO A 1 260 ? -24.739 11.425 -11.268 1.00 87.38 260 PRO A C 1
ATOM 2038 O O . PRO A 1 260 ? -25.081 11.979 -12.309 1.00 87.38 260 PRO A O 1
ATOM 2041 N N . ASN A 1 261 ? -24.604 12.107 -10.128 1.00 89.25 261 ASN A N 1
ATOM 2042 C CA . ASN A 1 261 ? -24.615 13.572 -10.136 1.00 89.25 261 ASN A CA 1
ATOM 2043 C C . ASN A 1 261 ? -23.315 14.115 -10.765 1.00 89.25 261 ASN A C 1
ATOM 2045 O O . ASN A 1 261 ? -22.333 13.380 -10.908 1.00 89.25 261 ASN A O 1
ATOM 2049 N N . ARG A 1 262 ? -23.304 15.399 -11.138 1.00 84.44 262 ARG A N 1
ATOM 2050 C CA . ARG A 1 262 ? -22.162 16.021 -11.832 1.00 84.44 262 ARG A CA 1
ATOM 2051 C C . ARG A 1 262 ? -20.849 15.880 -11.054 1.00 84.44 262 ARG A C 1
ATOM 2053 O O . ARG A 1 262 ? -19.827 15.560 -11.651 1.00 84.44 262 ARG A O 1
ATOM 2060 N N . ASP A 1 263 ? -20.875 16.048 -9.734 1.00 80.69 263 ASP A N 1
ATOM 2061 C CA . ASP A 1 263 ? -19.673 15.938 -8.898 1.00 80.69 263 ASP A CA 1
ATOM 2062 C C . ASP A 1 263 ? -19.122 14.507 -8.883 1.00 80.69 263 ASP A C 1
ATOM 2064 O O . ASP A 1 263 ? -17.919 14.290 -9.027 1.00 80.69 263 ASP A O 1
ATOM 2068 N N . ALA A 1 264 ? -20.004 13.512 -8.766 1.00 79.12 264 ALA A N 1
ATOM 2069 C CA . ALA A 1 264 ? -19.650 12.100 -8.826 1.00 79.12 264 ALA A CA 1
ATOM 2070 C C . ALA A 1 264 ? -19.122 11.705 -10.211 1.00 79.12 264 ALA A C 1
ATOM 2072 O O . ALA A 1 264 ? -18.178 10.920 -10.290 1.00 79.12 264 ALA A O 1
ATOM 2073 N N . LEU A 1 265 ? -19.687 12.269 -11.285 1.00 80.94 265 LEU A N 1
ATOM 2074 C CA . LEU A 1 265 ? -19.196 12.089 -12.650 1.00 80.94 265 LEU A CA 1
ATOM 2075 C C . LEU A 1 265 ? -17.782 12.658 -12.805 1.00 80.94 265 LEU A C 1
ATOM 2077 O O . LEU A 1 265 ? -16.891 11.940 -13.246 1.00 80.94 265 LEU A O 1
ATOM 2081 N N . ILE A 1 266 ? -17.549 13.908 -12.395 1.00 77.75 266 ILE A N 1
ATOM 2082 C CA . ILE A 1 266 ? -16.224 14.546 -12.463 1.00 77.75 266 ILE A CA 1
ATOM 2083 C C . ILE A 1 266 ? -15.194 13.716 -11.698 1.00 77.75 266 ILE A C 1
ATOM 2085 O O . ILE A 1 266 ? -14.123 13.426 -12.231 1.00 77.75 266 ILE A O 1
ATOM 2089 N N . LYS A 1 267 ? -15.536 13.263 -10.489 1.00 73.94 267 LYS A N 1
ATOM 2090 C CA . LYS A 1 267 ? -14.675 12.378 -9.698 1.00 73.94 267 LYS A CA 1
ATOM 2091 C C . LYS A 1 267 ? -14.400 11.052 -10.404 1.00 73.94 267 LYS A C 1
ATOM 2093 O O . LYS A 1 267 ? -13.254 10.614 -10.436 1.00 73.94 267 LYS A O 1
ATOM 2098 N N . HIS A 1 268 ? -15.411 10.426 -11.009 1.00 72.25 268 HIS A N 1
ATOM 2099 C CA . HIS A 1 268 ? -15.232 9.198 -11.791 1.00 72.25 268 HIS A CA 1
ATOM 2100 C C . HIS A 1 268 ? -14.282 9.398 -12.969 1.00 72.25 268 HIS A C 1
ATOM 2102 O O . HIS A 1 268 ? -13.435 8.552 -13.220 1.00 72.25 268 HIS A O 1
ATOM 2108 N N . VAL A 1 269 ? -14.392 10.522 -13.671 1.00 70.81 269 VAL A N 1
ATOM 2109 C CA . VAL A 1 269 ? -13.550 10.847 -14.829 1.00 70.81 269 VAL A CA 1
ATOM 2110 C C . VAL A 1 269 ? -12.121 11.150 -14.402 1.00 70.81 269 VAL A C 1
ATOM 2112 O O . VAL A 1 269 ? -11.180 10.678 -15.030 1.00 70.81 269 VAL A O 1
ATOM 2115 N N . GLN A 1 270 ? -11.939 11.876 -13.300 1.00 67.12 270 GLN A N 1
ATOM 2116 C CA . GLN A 1 270 ? -10.623 12.091 -12.699 1.00 67.12 270 GLN A CA 1
ATOM 2117 C C . GLN A 1 270 ? -9.960 10.756 -12.326 1.00 67.12 270 GLN A C 1
ATOM 2119 O O . GLN A 1 270 ? -8.785 10.552 -12.626 1.00 67.12 270 GLN A O 1
ATOM 2124 N N . ARG A 1 271 ? -10.727 9.820 -11.752 1.00 65.38 271 ARG A N 1
ATOM 2125 C CA . ARG A 1 271 ? -10.270 8.455 -11.437 1.00 65.38 271 ARG A CA 1
ATOM 2126 C C . ARG A 1 271 ? -9.985 7.628 -12.695 1.00 65.38 271 ARG A C 1
ATOM 2128 O O . ARG A 1 271 ? -8.956 6.970 -12.771 1.00 65.38 271 ARG A O 1
ATOM 2135 N N . ALA A 1 272 ? -10.843 7.687 -13.709 1.00 62.72 272 ALA A N 1
ATOM 2136 C CA . ALA A 1 272 ? -10.639 6.972 -14.967 1.00 62.72 272 ALA A CA 1
ATOM 2137 C C . ALA A 1 272 ? -9.395 7.485 -15.709 1.00 62.72 272 ALA A C 1
ATOM 2139 O O . ALA A 1 272 ? -8.591 6.687 -16.176 1.00 62.72 272 ALA A O 1
ATOM 2140 N N . ASN A 1 273 ? -9.170 8.801 -15.744 1.00 59.47 273 ASN A N 1
ATOM 2141 C CA . ASN A 1 273 ? -7.946 9.393 -16.293 1.00 59.47 273 ASN A CA 1
ATOM 2142 C C . ASN A 1 273 ? -6.699 8.963 -15.507 1.00 59.47 273 ASN A C 1
ATOM 2144 O O . ASN A 1 273 ? -5.647 8.726 -16.097 1.00 59.47 273 ASN A O 1
ATOM 2148 N N . PHE A 1 274 ? -6.819 8.809 -14.187 1.00 54.34 274 PHE A N 1
ATOM 2149 C CA . PHE A 1 274 ? -5.761 8.246 -13.349 1.00 54.34 274 PHE A CA 1
ATOM 2150 C C . PHE A 1 274 ? -5.452 6.779 -13.695 1.00 54.34 274 PHE A C 1
ATOM 2152 O O . PHE A 1 274 ? -4.288 6.376 -13.672 1.00 54.34 274 PHE A O 1
ATOM 2159 N N . GLN A 1 275 ? -6.472 6.000 -14.065 1.00 48.47 275 GLN A N 1
ATOM 2160 C CA . GLN A 1 275 ? -6.346 4.598 -14.472 1.00 48.47 275 GLN A CA 1
ATOM 2161 C C . GLN A 1 275 ? -5.880 4.420 -15.933 1.00 48.47 275 GLN A C 1
ATOM 2163 O O . GLN A 1 275 ? -5.194 3.445 -16.228 1.00 48.47 275 GLN A O 1
ATOM 2168 N N . ALA A 1 276 ? -6.219 5.344 -16.838 1.00 41.97 276 ALA A N 1
ATOM 2169 C CA . ALA A 1 276 ? -6.006 5.223 -18.285 1.00 41.97 276 ALA A CA 1
ATOM 2170 C C . ALA A 1 276 ? -4.636 5.717 -18.794 1.00 41.97 276 ALA A C 1
ATOM 2172 O O . ALA A 1 276 ? -4.304 5.478 -19.950 1.00 41.97 276 ALA A O 1
ATOM 2173 N N . ALA A 1 277 ? -3.829 6.394 -17.970 1.00 43.25 277 ALA A N 1
ATOM 2174 C CA . ALA A 1 277 ? -2.511 6.923 -18.354 1.00 43.25 277 ALA A CA 1
ATOM 2175 C C . ALA A 1 277 ? -1.380 5.860 -18.362 1.00 43.25 277 ALA A C 1
ATOM 2177 O O . ALA A 1 277 ? -0.268 6.133 -17.898 1.00 43.25 277 ALA A O 1
ATOM 2178 N N . VAL A 1 278 ? -1.682 4.645 -18.836 1.00 36.88 278 VAL A N 1
ATOM 2179 C CA . VAL A 1 278 ? -0.749 3.514 -19.015 1.00 36.88 278 VAL A CA 1
ATOM 2180 C C . VAL A 1 278 ? -0.340 3.406 -20.477 1.00 36.88 278 VAL A C 1
ATOM 2182 O O . VAL A 1 278 ? -1.246 3.445 -21.336 1.00 36.88 278 VAL A O 1
#

Secondary structure (DSSP, 8-state):
--TT-----SHHHHHHHHHHHHHHTT--EEEEE-S-HHHHHHHHHHGGGSTTSEEEEEEEETTEEEEEEHHHHHHHH-HHHHHHHHHHHHHH-BTTBPPPTT--HHHHHHHHHH-HHHHHHHHHBTTBSS--HHHHHHHHHHHHHHTT-TT-SSHHHHHHHHHHTT---GGGSPPPHHHHHHHHHHHHHHHHHHHTTT-SS-----GGGTS------HHHHHHHHHHHHHHTT-TT-SSHHHHHHHHHHTT---GGGSPPPHHHHHHHHHHHHHHH--

pLDDT: mean 87.88, std 12.26, range [36.88, 98.5]

Radius of gyration: 21.62 Å; chains: 1; bounding box: 61×41×53 Å

Foldseek 3Di:
DVQLAFPQPDPLLSVQLVLLVCLVVQEAEEEDEDQDPSSLLLCLLCVVVSPNHWYWYWHDDDPPIDTHGSVVVNVVCDNLLSLLSLLLDLLCDDPLADHQFPQDSVLLSVLLVVDVLSSVLSNQQQPDLDDDPVSLQSVQQSLCVSLVNPVDSHQVVSQVVCVVVVPPDPSSGGDHSVVSQLRSSRSSLSSNSSNCSNPRYDPRDDCPVSDPDDPCDVVVLQVVQCVQCVVLVNNVDSHLVVQQVVCVVVVVPDPVSGGDHSVVSVVVVVSVVSVPPD

Organism: Eptatretus burgeri (NCBI:txid7764)

Sequence (278 aa):
MTQLHSTQEEADTRMLPHAHYISTQGIRSIIIKSPDTDVFVICVALVSHLVGSQLYFHTGRDNNVHTIDLQAIQQELGDDIAKAIIGLHCFTGCDSVSSFYGKGKTKAIKLLTQNKSFSHACQMLGESFSITDELVSLLEDFVCKLYSQQEYSHVNDARYSMFSMATRNESVMPPNRDALIKQVQRANFQAAVCKRSFDNHPDIPSPAGHAPPPSVTDELVSLLEDFVCKLYSQQEYSHVNNARYSMFLMATRNESIMPPNRDALIKHVQRANFQAAV